Protein AF-0000000083614736 (afdb_homodimer)

Solvent-accessible surface area (backbone atoms only — not comparable to full-atom values): 15538 Å² total; per-residue (Å²): 130,78,71,84,73,68,78,49,65,70,64,63,58,46,42,47,27,34,45,60,39,49,37,31,53,46,97,87,66,44,80,39,41,90,39,39,80,72,26,42,32,40,39,36,31,45,91,70,39,37,34,42,40,40,39,33,29,70,86,58,67,55,36,89,75,64,46,84,68,52,55,53,54,68,49,25,18,52,32,34,47,32,40,49,41,38,29,28,47,49,45,70,41,74,92,73,34,29,40,32,38,31,21,72,37,40,45,48,40,62,51,45,74,39,74,46,48,28,37,49,49,73,60,90,57,35,40,40,35,26,31,65,89,46,68,56,37,33,36,34,29,31,56,59,65,62,68,82,106,128,81,69,83,72,66,78,49,65,71,64,62,58,46,42,48,27,34,45,60,39,48,39,31,53,47,98,87,66,44,80,40,40,90,38,38,80,73,27,42,32,39,41,35,32,46,92,72,39,36,34,40,39,39,38,33,29,71,85,58,68,55,38,90,75,65,46,84,66,53,55,53,55,69,49,26,17,51,31,35,49,31,38,47,40,36,29,29,46,51,46,71,39,75,91,74,34,29,40,34,39,32,22,74,36,39,45,47,40,62,51,45,73,40,74,44,48,27,37,48,49,73,60,90,56,34,40,41,34,25,30,66,88,46,68,54,38,34,36,35,28,33,57,60,69,58,66,83,106

Radius of gyration: 19.27 Å; Cα contacts (8 Å, |Δi|>4): 736; chains: 2; bounding box: 53×54×41 Å

pLDDT: mean 92.47, std 13.81, range [29.7, 98.88]

Sequence (298 aa):
MQEKQGRSLKEQVIGVWSLVSYQSQNDEGNIIYPLGKDATGFIMYHPEGYMSAQLMRQGRPVYASGDLHEGTKDEMAEAAFGYLAYAGKYEVNEETNTLTHHMEVSMNPTWLGQQQPRVGSIEGEILSIYNGLNPNDRLVWKRVNNFDIMQEKQGRSLKEQVIGVWSLVSYQSQNDEGNIIYPLGKDATGFIMYHPEGYMSAQLMRQGRPVYASGDLHEGTKDEMAEAAFGYLAYAGKYEVNEETNTLTHHMEVSMNPTWLGQQQPRVGSIEGEILSIYNGLNPNDRLVWKRVNNFDI

Secondary structure (DSSP, 8-state):
--------HHHHH-EEEEEEEEEEE-TTS-EE-TT-TT-EEEEEE-TTSEEEEEEE-TTPPPPTT--SS---HHHHHHHHHTEEEEEEEEEEETTTTEEEEE-SEESSGGGTT-EEEEEEEEETTEEEEEESS-TT-EEEEEE--TT--/--------HHHHH-EEEEEEEEEEE-TTS-EE-TT-TT-EEEEEE-TTSEEEEEEE-TTPPPPTT--SS---HHHHHHHHHTEEEEEEEEEEETTTTEEEEE-SEESSGGGTT-EEEEEEEEETTEEEEEESS-TT-EEEEEE--TT--

InterPro domains:
  IPR024311 Lipocalin-like domain [PF13924] (14-125)

Structure (mmCIF, N/CA/C/O backbone):
data_AF-0000000083614736-model_v1
#
loop_
_entity.id
_entity.type
_entity.pdbx_description
1 polymer 'Lipocalin-like domain-containing protein'
#
loop_
_atom_site.group_PDB
_atom_site.id
_atom_site.type_symbol
_atom_site.label_atom_id
_atom_site.label_alt_id
_atom_site.label_comp_id
_atom_site.label_asym_id
_atom_site.label_entity_id
_atom_site.label_seq_id
_atom_site.pdbx_PDB_ins_code
_atom_site.Cartn_x
_atom_site.Cartn_y
_atom_site.Cartn_z
_atom_site.occupancy
_atom_site.B_iso_or_equiv
_atom_site.auth_seq_id
_atom_site.auth_comp_id
_atom_site.auth_asym_id
_atom_site.auth_atom_id
_atom_site.pdbx_PDB_model_num
ATOM 1 N N . MET A 1 1 ? 25.719 32.969 12.352 1 30.89 1 MET A N 1
ATOM 2 C CA . MET A 1 1 ? 25.188 32.812 10.992 1 30.89 1 MET A CA 1
ATOM 3 C C . MET A 1 1 ? 24.125 31.734 10.953 1 30.89 1 MET A C 1
ATOM 5 O O . MET A 1 1 ? 24.391 30.578 11.266 1 30.89 1 MET A O 1
ATOM 9 N N . GLN A 1 2 ? 22.969 31.859 11.492 1 32.88 2 GLN A N 1
ATOM 10 C CA . GLN A 1 2 ? 21.859 30.938 11.672 1 32.88 2 GLN A CA 1
ATOM 11 C C . GLN A 1 2 ? 21.5 30.25 10.359 1 32.88 2 GLN A C 1
ATOM 13 O O . GLN A 1 2 ? 21.062 30.891 9.406 1 32.88 2 GLN A O 1
ATOM 18 N N . GLU A 1 3 ? 22.359 29.469 9.766 1 39.66 3 GLU A N 1
ATOM 19 C CA . GLU A 1 3 ? 22.234 28.891 8.43 1 39.66 3 GLU A CA 1
ATOM 20 C C . GLU A 1 3 ? 20.781 28.531 8.109 1 39.66 3 GLU A C 1
ATOM 22 O O . GLU A 1 3 ? 20.062 28 8.961 1 39.66 3 GLU A O 1
ATOM 27 N N . LYS A 1 4 ? 19.906 29.344 7.629 1 43.97 4 LYS A N 1
ATOM 28 C CA . LYS A 1 4 ? 18.547 29.156 7.137 1 43.97 4 LYS A CA 1
ATOM 29 C C . LYS A 1 4 ? 18.297 27.703 6.77 1 43.97 4 LYS A C 1
ATOM 31 O O . LYS A 1 4 ? 18.672 27.25 5.688 1 43.97 4 LYS A O 1
ATOM 36 N N . GLN A 1 5 ? 18.531 26.578 7.508 1 53 5 GLN A N 1
ATOM 37 C CA . GLN A 1 5 ? 18.625 25.141 7.34 1 53 5 GLN A CA 1
ATOM 38 C C . GLN A 1 5 ? 17.359 24.562 6.715 1 53 5 GLN A C 1
ATOM 40 O O . GLN A 1 5 ? 16.266 24.719 7.262 1 53 5 GLN A O 1
ATOM 45 N N . GLY A 1 6 ? 17.281 24.578 5.297 1 71.12 6 GLY A N 1
ATOM 46 C CA . GLY A 1 6 ? 16.219 24 4.496 1 71.12 6 GLY A CA 1
ATOM 47 C C . GLY A 1 6 ? 15.508 22.859 5.18 1 71.12 6 GLY A C 1
ATOM 48 O O . GLY A 1 6 ? 15.969 22.359 6.207 1 71.12 6 GLY A O 1
ATOM 49 N N . ARG A 1 7 ? 14.188 22.703 4.934 1 86.38 7 ARG A N 1
ATOM 50 C CA . ARG A 1 7 ? 13.406 21.609 5.531 1 86.38 7 ARG A CA 1
ATOM 51 C C . ARG A 1 7 ? 14.211 20.312 5.566 1 86.38 7 ARG A C 1
ATOM 53 O O . ARG A 1 7 ? 14.953 20.016 4.625 1 86.38 7 ARG A O 1
ATOM 60 N N . SER A 1 8 ? 14.312 19.688 6.727 1 93.94 8 SER A N 1
ATOM 61 C CA . SER A 1 8 ? 14.945 18.375 6.871 1 93.94 8 SER A CA 1
ATOM 62 C C . SER A 1 8 ? 14.336 17.359 5.902 1 93.94 8 SER A C 1
ATOM 64 O O . SER A 1 8 ? 13.273 17.609 5.336 1 93.94 8 SER A O 1
ATOM 66 N N . LEU A 1 9 ? 15.062 16.312 5.633 1 96.25 9 LEU A N 1
ATOM 67 C CA . LEU A 1 9 ? 14.523 15.234 4.816 1 96.25 9 LEU A CA 1
ATOM 68 C C . LEU A 1 9 ? 13.219 14.703 5.406 1 96.25 9 LEU A C 1
ATOM 70 O O . LEU A 1 9 ? 12.273 14.43 4.672 1 96.25 9 LEU A O 1
ATOM 74 N N . LYS A 1 10 ? 13.219 14.594 6.711 1 95.69 10 LYS A N 1
ATOM 75 C CA . LYS A 1 10 ? 12.039 14.094 7.414 1 95.69 10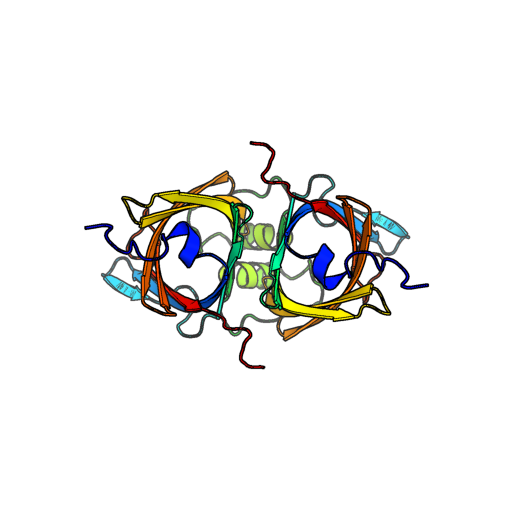 LYS A CA 1
ATOM 76 C C . LYS A 1 10 ? 10.812 14.961 7.117 1 95.69 10 LYS A C 1
ATOM 78 O O . LYS A 1 10 ? 9.719 14.445 6.91 1 95.69 10 LYS A O 1
ATOM 83 N N . GLU A 1 11 ? 10.992 16.219 7.117 1 96.31 11 GLU A N 1
ATOM 84 C CA . GLU A 1 11 ? 9.898 17.141 6.836 1 96.31 11 GLU A CA 1
ATOM 85 C C . GLU A 1 11 ? 9.539 17.141 5.352 1 96.31 11 GLU A C 1
ATOM 87 O O . GLU A 1 11 ? 8.359 17.172 4.992 1 96.31 11 GLU A O 1
ATOM 92 N N . GLN A 1 12 ? 10.547 17.109 4.527 1 97 12 GLN A N 1
ATOM 93 C CA . GLN A 1 12 ? 10.344 17.266 3.092 1 97 12 GLN A CA 1
ATOM 94 C C . GLN A 1 12 ? 9.688 16.031 2.484 1 97 12 GLN A C 1
ATOM 96 O O . GLN A 1 12 ? 8.969 16.125 1.488 1 97 12 GLN A O 1
ATOM 101 N N . VAL A 1 13 ? 9.922 14.883 3.092 1 97.62 13 VAL A N 1
ATOM 102 C CA . VAL A 1 13 ? 9.5 13.641 2.451 1 97.62 13 VAL A CA 1
ATOM 103 C C . VAL A 1 13 ? 8.016 13.398 2.719 1 97.62 13 VAL A C 1
ATOM 105 O O . VAL A 1 13 ? 7.371 12.617 2.018 1 97.62 13 VAL A O 1
ATOM 108 N N . ILE A 1 14 ? 7.453 14.094 3.719 1 97.06 14 ILE A N 1
ATOM 109 C CA . ILE A 1 14 ? 6.051 13.906 4.078 1 97.06 14 ILE A CA 1
ATOM 110 C C . ILE A 1 14 ? 5.16 14.258 2.887 1 97.06 14 ILE A C 1
ATOM 112 O O . ILE A 1 14 ? 5.324 15.312 2.273 1 97.06 14 ILE A O 1
ATOM 116 N N . GLY A 1 15 ? 4.27 13.375 2.527 1 97.06 15 GLY A N 1
ATOM 117 C CA . GLY A 1 15 ? 3.363 13.609 1.413 1 97.06 15 GLY A CA 1
ATOM 118 C C . GLY A 1 15 ? 3.178 12.391 0.526 1 97.06 15 GLY A C 1
ATOM 119 O O . GLY A 1 15 ? 3.479 11.273 0.935 1 97.06 15 GLY A O 1
ATOM 120 N N . VAL A 1 16 ? 2.557 12.609 -0.569 1 98.38 16 VAL A N 1
ATOM 121 C CA . VAL A 1 16 ? 2.275 11.594 -1.578 1 98.38 16 VAL A CA 1
ATOM 122 C C . VAL A 1 16 ? 3.176 11.805 -2.793 1 98.38 16 VAL A C 1
ATOM 124 O O . VAL A 1 16 ? 3.34 12.938 -3.26 1 98.38 16 VAL A O 1
ATOM 127 N N . TRP A 1 17 ? 3.793 10.75 -3.199 1 98.69 17 TRP A N 1
ATOM 128 C CA . TRP A 1 17 ? 4.68 10.766 -4.359 1 98.69 17 TRP A CA 1
ATOM 129 C C . TRP A 1 17 ? 4.246 9.719 -5.387 1 98.69 17 TRP A C 1
ATOM 131 O O . TRP A 1 17 ? 3.947 8.578 -5.031 1 98.69 17 TRP A O 1
ATOM 141 N N . SER A 1 18 ? 4.18 10.125 -6.652 1 98.69 18 SER A N 1
ATOM 142 C CA . SER A 1 18 ? 3.846 9.203 -7.734 1 98.69 18 SER A CA 1
ATOM 143 C C . SER A 1 18 ? 5.098 8.711 -8.453 1 98.69 18 SER A C 1
ATOM 145 O O . SER A 1 18 ? 6.051 9.469 -8.641 1 98.69 18 SER A O 1
ATOM 147 N N . LEU A 1 19 ? 5.059 7.508 -8.836 1 98.81 19 LEU A N 1
ATOM 148 C CA . LEU A 1 19 ? 6.227 6.883 -9.453 1 98.81 19 LEU A CA 1
ATOM 149 C C . LEU A 1 19 ? 6.5 7.477 -10.828 1 98.81 19 LEU A C 1
ATOM 151 O O . LEU A 1 19 ? 5.586 7.609 -11.641 1 98.81 19 LEU A O 1
ATOM 155 N N . VAL A 1 20 ? 7.715 7.844 -11.031 1 98.81 20 VAL A N 1
ATOM 156 C CA . VAL A 1 20 ? 8.172 8.258 -12.352 1 98.81 20 VAL A CA 1
ATOM 157 C C . VAL A 1 20 ? 8.883 7.098 -13.039 1 98.81 20 VAL A C 1
ATOM 159 O O . VAL A 1 20 ? 8.648 6.828 -14.219 1 98.81 20 VAL A O 1
ATOM 162 N N . SER A 1 21 ? 9.742 6.41 -12.258 1 98.62 21 SER A N 1
ATOM 163 C CA . SER A 1 21 ? 10.445 5.266 -12.828 1 98.62 21 SER A CA 1
ATOM 164 C C . SER A 1 21 ? 11.016 4.363 -11.742 1 98.62 21 SER A C 1
ATOM 166 O O . SER A 1 21 ? 11.297 4.82 -10.633 1 98.62 21 SER A O 1
ATOM 168 N N . TYR A 1 22 ? 11.102 3.158 -12.016 1 98.31 22 TYR A N 1
ATOM 169 C CA . TYR A 1 22 ? 11.812 2.123 -11.266 1 98.31 22 TYR A CA 1
ATOM 170 C C . TYR A 1 22 ? 12.773 1.36 -12.172 1 98.31 22 TYR A C 1
ATOM 172 O O . TYR A 1 22 ? 12.344 0.599 -13.039 1 98.31 22 TYR A O 1
ATOM 180 N N . GLN A 1 23 ? 13.992 1.614 -11.977 1 97.81 23 GLN A N 1
ATOM 181 C CA . GLN A 1 23 ? 15.023 0.98 -12.781 1 97.81 23 GLN A CA 1
ATOM 182 C C . GLN A 1 23 ? 15.984 0.169 -11.914 1 97.81 23 GLN A C 1
ATOM 184 O O . GLN A 1 23 ? 16.141 0.454 -10.727 1 97.81 23 GLN A O 1
ATOM 189 N N . SER A 1 24 ? 16.609 -0.837 -12.523 1 95.94 24 SER A N 1
ATOM 190 C CA . SER A 1 24 ? 17.656 -1.656 -11.898 1 95.94 24 SER A CA 1
ATOM 191 C C . SER A 1 24 ? 18.734 -2.039 -12.906 1 95.94 24 SER A C 1
ATOM 193 O O . SER A 1 24 ? 18.859 -1.404 -13.953 1 95.94 24 SER A O 1
ATOM 195 N N . GLN A 1 25 ? 19.672 -2.766 -12.438 1 95.25 25 GLN A N 1
ATOM 196 C CA . GLN A 1 25 ? 20.703 -3.328 -13.312 1 95.25 25 GLN A CA 1
ATOM 197 C C . GLN A 1 25 ? 20.781 -4.848 -13.164 1 95.25 25 GLN A C 1
ATOM 199 O O . GLN A 1 25 ? 20.703 -5.371 -12.047 1 95.25 25 GLN A O 1
ATOM 204 N N . ASN A 1 26 ? 20.844 -5.473 -14.383 1 91.12 26 ASN A N 1
ATOM 205 C CA . ASN A 1 26 ? 21 -6.922 -14.312 1 91.12 26 ASN A CA 1
ATOM 206 C C . ASN A 1 26 ? 22.453 -7.332 -14.133 1 91.12 26 ASN A C 1
ATOM 208 O O . ASN A 1 26 ? 23.328 -6.477 -13.953 1 91.12 26 ASN A O 1
ATOM 212 N N . ASP A 1 27 ? 22.688 -8.625 -14.086 1 89.81 27 ASP A N 1
ATOM 213 C CA . ASP A 1 27 ? 24.016 -9.164 -13.812 1 89.81 27 ASP A CA 1
ATOM 214 C C . ASP A 1 27 ? 25.016 -8.711 -14.867 1 89.81 27 ASP A C 1
ATOM 216 O O . ASP A 1 27 ? 26.219 -8.602 -14.594 1 89.81 27 ASP A O 1
ATOM 220 N N . GLU A 1 28 ? 24.594 -8.406 -16.078 1 94.31 28 GLU A N 1
ATOM 221 C CA . GLU A 1 28 ? 25.453 -7.988 -17.172 1 94.31 28 GLU A CA 1
ATOM 222 C C . GLU A 1 28 ? 25.703 -6.48 -17.141 1 94.31 28 GLU A C 1
ATOM 224 O O . GLU A 1 28 ? 26.453 -5.953 -17.953 1 94.31 28 GLU A O 1
ATOM 229 N N . GLY A 1 29 ? 25.062 -5.852 -16.234 1 92.81 29 GLY A N 1
ATOM 230 C CA . GLY A 1 29 ? 25.266 -4.418 -16.109 1 92.81 29 GLY A CA 1
ATOM 231 C C . GLY A 1 29 ? 24.297 -3.6 -16.938 1 92.81 29 GLY A C 1
ATOM 232 O O . GLY A 1 29 ? 24.359 -2.369 -16.953 1 92.81 29 GLY A O 1
ATOM 233 N N . ASN A 1 30 ? 23.312 -4.266 -17.547 1 96.56 30 ASN A N 1
ATOM 234 C CA . ASN A 1 30 ? 22.312 -3.57 -18.359 1 96.56 30 ASN A CA 1
ATOM 235 C C . ASN A 1 30 ? 21.188 -3.004 -17.484 1 96.56 30 ASN A C 1
ATOM 237 O O . ASN A 1 30 ? 20.766 -3.637 -16.516 1 96.56 30 ASN A O 1
ATOM 241 N N . ILE A 1 31 ? 20.75 -1.846 -17.938 1 96.88 31 ILE A N 1
ATOM 242 C CA . ILE A 1 31 ? 19.594 -1.242 -17.266 1 96.88 31 ILE A CA 1
ATOM 243 C C . ILE A 1 31 ? 18.328 -2.029 -17.609 1 96.88 31 ILE A C 1
ATOM 245 O O . ILE A 1 31 ? 18.078 -2.338 -18.781 1 96.88 31 ILE A O 1
ATOM 249 N N . ILE A 1 32 ? 17.641 -2.439 -16.547 1 96.38 32 ILE A N 1
ATOM 250 C CA . ILE A 1 32 ? 16.359 -3.115 -16.734 1 96.38 32 ILE A CA 1
ATOM 251 C C . ILE A 1 32 ? 15.281 -2.383 -15.938 1 96.38 32 ILE A C 1
ATOM 253 O O . ILE A 1 32 ? 15.586 -1.545 -15.086 1 96.38 32 ILE A O 1
ATOM 257 N N . TYR A 1 33 ? 14.07 -2.631 -16.312 1 97.38 33 TYR A N 1
ATOM 258 C CA . TYR A 1 33 ? 12.883 -2.104 -15.648 1 97.38 33 TYR A CA 1
ATOM 259 C C . TYR A 1 33 ? 12.008 -3.234 -15.125 1 97.38 33 TYR A C 1
ATOM 261 O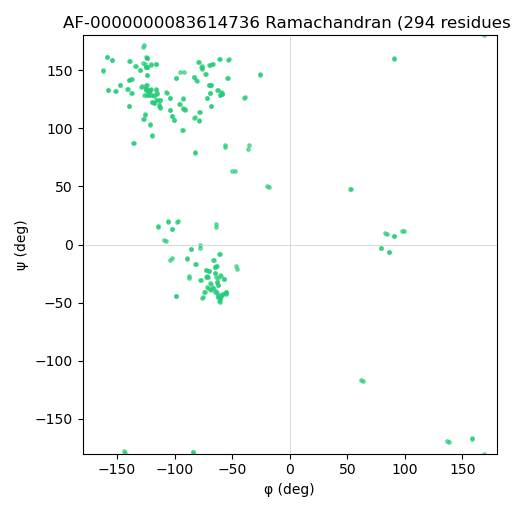 O . TYR A 1 33 ? 11.125 -3.725 -15.828 1 97.38 33 TYR A O 1
ATOM 269 N N . PRO A 1 34 ? 12.211 -3.607 -13.805 1 95.31 34 PRO A N 1
ATOM 270 C CA . PRO A 1 34 ? 11.594 -4.824 -13.281 1 95.31 34 PRO A CA 1
ATOM 271 C C . PRO A 1 34 ? 10.07 -4.828 -13.43 1 95.31 34 PRO A C 1
ATOM 273 O O . PRO A 1 34 ? 9.469 -5.887 -13.602 1 95.31 34 PRO A O 1
ATOM 276 N N . LEU A 1 35 ? 9.469 -3.623 -13.406 1 97.12 35 LEU A N 1
ATOM 277 C CA . LEU A 1 35 ? 8.023 -3.533 -13.539 1 97.12 35 LEU A CA 1
ATOM 278 C C . LEU A 1 35 ? 7.633 -2.824 -14.836 1 97.12 35 LEU A C 1
ATOM 280 O O . LEU A 1 35 ? 6.504 -2.35 -14.977 1 97.12 35 LEU A O 1
ATOM 284 N N . GLY A 1 36 ? 8.602 -2.705 -15.742 1 97.44 36 GLY A N 1
ATOM 285 C CA . GLY A 1 36 ? 8.367 -2.02 -17 1 97.44 36 GLY A CA 1
ATOM 286 C C . GLY A 1 36 ? 8.68 -0.535 -16.938 1 97.44 36 GLY A C 1
ATOM 287 O O . GLY A 1 36 ? 8.648 0.065 -15.867 1 97.44 36 GLY A O 1
ATOM 288 N N . LYS A 1 37 ? 8.891 0.107 -18.078 1 98.06 37 LYS A N 1
ATOM 289 C CA . LYS A 1 37 ? 9.211 1.529 -18.156 1 98.06 37 LYS A CA 1
ATOM 290 C C . LYS A 1 37 ? 8 2.387 -17.781 1 98.06 37 LYS A C 1
ATOM 292 O O . LYS A 1 37 ? 8.156 3.545 -17.391 1 98.06 37 LYS A O 1
ATOM 297 N N . ASP A 1 38 ? 6.836 1.813 -17.906 1 98.38 38 ASP A N 1
ATOM 298 C CA . ASP A 1 38 ? 5.613 2.574 -17.656 1 98.38 38 ASP A CA 1
ATOM 299 C C . ASP A 1 38 ? 4.98 2.189 -16.328 1 98.38 38 ASP A C 1
ATOM 301 O O . ASP A 1 38 ? 3.777 2.361 -16.125 1 98.38 38 ASP A O 1
ATOM 305 N N . ALA A 1 39 ? 5.801 1.568 -15.422 1 98.56 39 ALA A N 1
ATOM 306 C CA . ALA A 1 39 ? 5.297 1.228 -14.094 1 98.56 39 ALA A CA 1
ATOM 307 C C . ALA A 1 39 ? 4.699 2.449 -13.398 1 98.56 39 ALA A C 1
ATOM 309 O O . ALA A 1 39 ? 5.18 3.57 -13.586 1 98.56 39 ALA A O 1
ATOM 310 N N . THR A 1 40 ? 3.635 2.25 -12.656 1 98.81 40 THR A N 1
ATOM 311 C CA . THR A 1 40 ? 3.014 3.309 -11.875 1 98.81 40 THR A CA 1
ATOM 312 C C . THR A 1 40 ? 2.936 2.912 -10.398 1 98.81 40 THR A C 1
ATOM 314 O O . THR A 1 40 ? 3.096 1.739 -10.055 1 98.81 40 THR A O 1
ATOM 317 N N . GLY A 1 41 ? 2.771 3.887 -9.586 1 98.75 41 GLY A N 1
ATOM 318 C CA . GLY A 1 41 ? 2.664 3.604 -8.164 1 98.75 41 GLY A CA 1
ATOM 319 C C . GLY A 1 41 ? 2.748 4.848 -7.301 1 98.75 41 GLY A C 1
ATOM 320 O O . GLY A 1 41 ? 2.822 5.965 -7.816 1 98.75 41 GLY A O 1
ATOM 321 N N . PHE A 1 42 ? 2.654 4.609 -6.055 1 98.81 42 PHE A N 1
ATOM 322 C CA . PHE A 1 42 ? 2.715 5.668 -5.055 1 98.81 42 PHE A CA 1
ATOM 323 C C . PHE A 1 42 ? 3.572 5.25 -3.869 1 98.81 42 PHE A C 1
ATOM 325 O O . PHE A 1 42 ? 3.553 4.086 -3.463 1 98.81 42 PHE A O 1
ATOM 332 N N . ILE A 1 43 ? 4.262 6.164 -3.393 1 98.81 43 ILE A N 1
ATOM 333 C CA . ILE A 1 43 ? 4.797 6.059 -2.039 1 98.81 43 ILE A CA 1
ATOM 334 C C . ILE A 1 43 ? 4.289 7.227 -1.192 1 98.81 43 ILE A C 1
ATOM 336 O O . ILE A 1 43 ? 4.219 8.359 -1.668 1 98.81 43 ILE A O 1
ATOM 340 N N . MET A 1 44 ? 3.838 6.922 -0.027 1 98.5 44 MET A N 1
ATOM 341 C CA . MET A 1 44 ? 3.254 7.914 0.871 1 98.5 44 MET A CA 1
ATOM 342 C C . MET A 1 44 ? 3.951 7.902 2.227 1 98.5 44 MET A C 1
ATOM 344 O O . MET A 1 44 ? 4.141 6.84 2.822 1 98.5 44 MET A O 1
ATOM 348 N N . TYR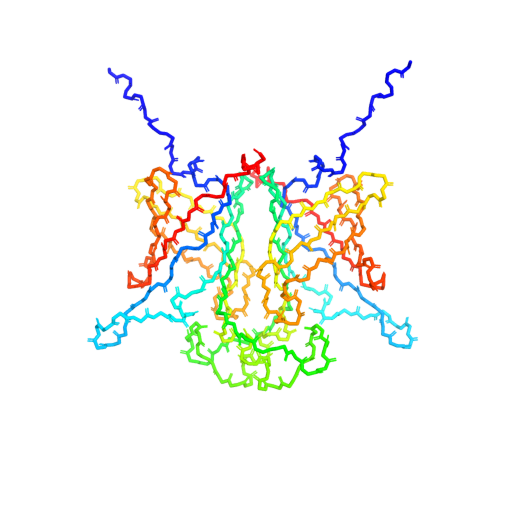 A 1 45 ? 4.359 9.055 2.662 1 97.88 45 TYR A N 1
ATOM 349 C CA . TYR A 1 45 ? 4.938 9.234 3.988 1 97.88 45 TYR A CA 1
ATOM 350 C C . TYR A 1 45 ? 4.035 10.094 4.867 1 97.88 45 TYR A C 1
ATOM 352 O O . TYR A 1 45 ? 3.754 11.25 4.535 1 97.88 45 TYR A O 1
ATOM 360 N N . HIS A 1 46 ? 3.639 9.508 5.945 1 96.62 46 HIS A N 1
ATOM 361 C CA . HIS A 1 46 ? 2.768 10.203 6.883 1 96.62 46 HIS A CA 1
ATOM 362 C C . HIS A 1 46 ? 3.572 10.859 8 1 96.62 46 HIS A C 1
ATOM 364 O O . HIS A 1 46 ? 4.609 10.336 8.414 1 96.62 46 HIS A O 1
ATOM 370 N N . PRO A 1 47 ? 3.039 11.984 8.492 1 92.88 47 PRO A N 1
ATOM 371 C CA . PRO A 1 47 ? 3.711 12.625 9.625 1 92.88 47 PRO A CA 1
ATOM 372 C C . PRO A 1 47 ? 3.703 11.75 10.883 1 92.88 47 PRO A C 1
ATOM 374 O O . PRO A 1 47 ? 4.531 11.938 11.773 1 92.88 47 PRO A O 1
ATOM 377 N N . GLU A 1 48 ? 2.814 10.758 10.914 1 91.19 48 GLU A N 1
ATOM 378 C CA . GLU A 1 48 ? 2.678 9.883 12.078 1 91.19 48 GLU A CA 1
ATOM 379 C C . GLU A 1 48 ? 3.791 8.844 12.117 1 91.19 48 GLU A C 1
ATOM 381 O O . GLU A 1 48 ? 3.85 8.023 13.039 1 91.19 48 GLU A O 1
ATOM 386 N N . GLY A 1 49 ? 4.652 8.82 11.117 1 95.44 49 GLY A N 1
ATOM 387 C CA . GLY A 1 49 ? 5.82 7.957 11.188 1 95.44 49 GLY A CA 1
ATOM 388 C C . GLY A 1 49 ? 5.641 6.652 10.43 1 95.44 49 GLY A C 1
ATOM 389 O O . GLY A 1 49 ? 6.434 5.723 10.594 1 95.44 49 GLY A O 1
ATOM 390 N N . TYR A 1 50 ? 4.562 6.57 9.602 1 98.12 50 TYR A N 1
ATOM 391 C CA . TYR A 1 50 ? 4.324 5.391 8.781 1 98.12 50 TYR A CA 1
ATOM 392 C C . TYR A 1 50 ? 4.402 5.727 7.301 1 98.12 50 TYR A C 1
ATOM 394 O O . TYR A 1 50 ? 4.199 6.879 6.906 1 98.12 50 TYR A O 1
ATOM 402 N N . MET A 1 51 ? 4.707 4.727 6.551 1 98.62 51 MET A N 1
ATOM 403 C CA . MET A 1 51 ? 4.766 4.875 5.098 1 98.62 51 MET A CA 1
ATOM 404 C C . MET A 1 51 ? 4.148 3.67 4.402 1 98.62 51 MET A C 1
ATOM 406 O O . MET A 1 51 ? 3.977 2.615 5.016 1 98.62 51 MET A O 1
ATOM 410 N N . SER A 1 52 ? 3.746 3.844 3.209 1 98.88 52 SER A N 1
ATOM 411 C CA . SER A 1 52 ? 3.213 2.816 2.32 1 98.88 52 SER A CA 1
ATOM 412 C C . SER A 1 52 ? 3.766 2.965 0.907 1 98.88 52 SER A C 1
ATOM 414 O O . SER A 1 52 ? 3.781 4.066 0.354 1 98.88 52 SER A O 1
ATOM 416 N N . ALA A 1 53 ? 4.246 1.906 0.346 1 98.88 53 ALA A N 1
ATOM 417 C CA . ALA A 1 53 ? 4.711 1.86 -1.038 1 98.88 53 ALA A CA 1
ATOM 418 C C . ALA A 1 53 ? 3.928 0.827 -1.845 1 98.88 53 ALA A C 1
ATOM 420 O O . ALA A 1 53 ? 3.74 -0.307 -1.396 1 98.88 53 ALA A O 1
ATOM 421 N N . GLN A 1 54 ? 3.408 1.211 -2.959 1 98.81 54 GLN A N 1
ATOM 422 C CA . GLN A 1 54 ? 2.75 0.323 -3.91 1 98.81 54 GLN A CA 1
ATOM 423 C C . GLN A 1 54 ? 3.109 0.69 -5.348 1 98.81 54 GLN A C 1
ATOM 425 O O . GLN A 1 54 ? 2.896 1.826 -5.773 1 98.81 54 GLN A O 1
ATOM 430 N N . LEU A 1 55 ? 3.725 -0.239 -6.051 1 98.56 55 LEU A N 1
ATOM 431 C CA . LEU A 1 55 ? 4.113 -0.114 -7.449 1 98.56 55 LEU A CA 1
ATOM 432 C C . LEU A 1 55 ? 3.527 -1.251 -8.281 1 98.56 55 LEU A C 1
ATOM 434 O O . LEU A 1 55 ? 3.449 -2.389 -7.816 1 98.56 55 LEU A O 1
ATOM 438 N N . MET A 1 56 ? 3.342 -0.929 -9.516 1 98.31 56 MET A N 1
ATOM 439 C CA . MET A 1 56 ? 2.65 -1.93 -10.328 1 98.31 56 MET A CA 1
ATOM 440 C C . MET A 1 56 ? 3.141 -1.896 -11.773 1 98.31 56 MET A C 1
ATOM 442 O O . MET A 1 56 ? 3.389 -0.821 -12.32 1 98.31 56 MET A O 1
ATOM 446 N N . ARG A 1 57 ? 3.34 -3.113 -12.32 1 98 57 ARG A N 1
ATOM 447 C CA . ARG A 1 57 ? 3.479 -3.297 -13.758 1 98 57 ARG A CA 1
ATOM 448 C C . ARG A 1 57 ? 2.154 -3.051 -14.469 1 98 57 ARG A C 1
ATOM 450 O O . ARG A 1 57 ? 1.102 -3.498 -14.008 1 98 57 ARG A O 1
ATOM 457 N N . GLN A 1 58 ? 2.188 -2.361 -15.578 1 97.69 58 GLN A N 1
ATOM 458 C CA . GLN A 1 58 ? 0.981 -2.135 -16.375 1 97.69 58 GLN A CA 1
ATOM 459 C C . GLN A 1 58 ? 0.602 -3.381 -17.172 1 97.69 58 GLN A C 1
ATOM 461 O O . GLN A 1 58 ? 1.446 -4.242 -17.422 1 97.69 58 GLN A O 1
ATOM 466 N N . GLY A 1 59 ? -0.657 -3.498 -17.469 1 96.12 59 GLY A N 1
ATOM 467 C CA . GLY A 1 59 ? -1.119 -4.504 -18.406 1 96.12 59 GLY A CA 1
ATOM 468 C C . GLY A 1 59 ? -1.316 -5.871 -17.781 1 96.12 59 GLY A C 1
ATOM 469 O O . GLY A 1 59 ? -1.434 -6.875 -18.484 1 96.12 59 GLY A O 1
ATOM 470 N N . ARG A 1 60 ? -1.25 -5.996 -16.453 1 95.88 60 ARG A N 1
ATOM 471 C CA . ARG A 1 60 ? -1.548 -7.273 -15.805 1 95.88 60 ARG A CA 1
ATOM 472 C C . ARG A 1 60 ? -2.998 -7.68 -16.047 1 95.88 60 ARG A C 1
ATOM 474 O O . ARG A 1 60 ? -3.91 -6.863 -15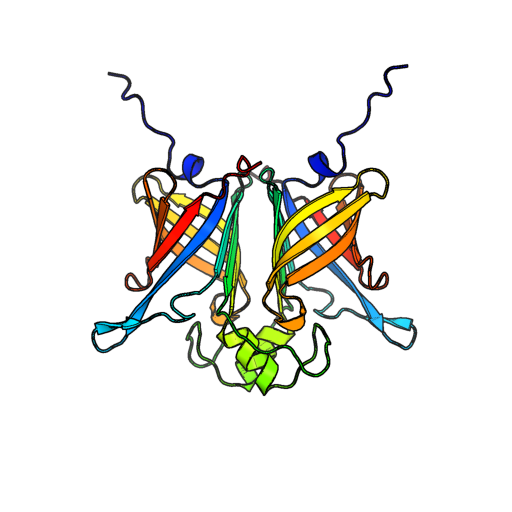.891 1 95.88 60 ARG A O 1
ATOM 481 N N . PRO A 1 61 ? -3.203 -8.898 -16.422 1 93.94 61 PRO A N 1
ATOM 482 C CA . PRO A 1 61 ? -4.559 -9.32 -16.781 1 93.94 61 PRO A CA 1
ATOM 483 C C . PRO A 1 61 ? -5.473 -9.469 -15.57 1 93.94 61 PRO A C 1
ATOM 485 O O . PRO A 1 61 ? -5.027 -9.906 -14.5 1 93.94 61 PRO A O 1
ATOM 488 N N . VAL A 1 62 ? -6.73 -9.164 -15.805 1 94.19 62 VAL A N 1
ATOM 489 C CA . VAL A 1 62 ? -7.746 -9.367 -14.781 1 94.19 62 VAL A CA 1
ATOM 490 C C . VAL A 1 62 ? -7.977 -10.859 -14.562 1 94.19 62 VAL A C 1
ATOM 492 O O . VAL A 1 62 ? -7.715 -11.672 -15.453 1 94.19 62 VAL A O 1
ATOM 495 N N . TYR A 1 63 ? -8.438 -11.133 -13.352 1 93.44 63 TYR A N 1
ATOM 496 C CA . TYR A 1 63 ? -8.836 -12.516 -13.109 1 93.44 63 TYR A CA 1
ATOM 497 C C . TYR A 1 63 ? -10.086 -12.867 -13.914 1 93.44 63 TYR A C 1
ATOM 499 O O . TYR A 1 63 ? -11.062 -12.117 -13.922 1 93.44 63 TYR A O 1
ATOM 507 N N . ALA A 1 64 ? -10.086 -14.016 -14.484 1 91.31 64 ALA A N 1
ATOM 508 C CA . ALA A 1 64 ? -11.227 -14.453 -15.273 1 91.31 64 ALA A CA 1
ATOM 509 C C . ALA A 1 64 ? -12.484 -14.578 -14.406 1 91.31 64 ALA A C 1
ATOM 511 O O . ALA A 1 64 ? -13.594 -14.312 -14.875 1 91.31 64 ALA A O 1
ATOM 512 N N . SER A 1 65 ? -12.336 -14.922 -13.18 1 87.56 65 SER A N 1
ATOM 513 C CA . SER A 1 65 ? -13.461 -15.125 -12.281 1 87.56 65 SER A CA 1
ATOM 514 C C . SER A 1 65 ? -14.117 -13.805 -11.906 1 87.56 65 SER A C 1
ATOM 516 O O . SER A 1 65 ? -15.281 -13.773 -11.484 1 87.56 65 SER A O 1
ATOM 518 N N . GLY A 1 66 ? -13.289 -12.75 -11.953 1 85.31 66 GLY A N 1
ATOM 519 C CA . GLY A 1 66 ? -13.742 -11.461 -11.453 1 85.31 66 GLY A CA 1
ATOM 520 C C . GLY A 1 66 ? -13.672 -11.359 -9.938 1 85.31 66 GLY A C 1
ATOM 521 O O . GLY A 1 66 ? -13.969 -10.305 -9.367 1 85.31 66 GLY A O 1
ATOM 522 N N . ASP A 1 67 ? -13.289 -12.422 -9.305 1 82.19 67 ASP A N 1
ATOM 523 C CA . ASP A 1 67 ? -13.211 -12.461 -7.852 1 82.19 67 ASP A CA 1
ATOM 524 C C . ASP 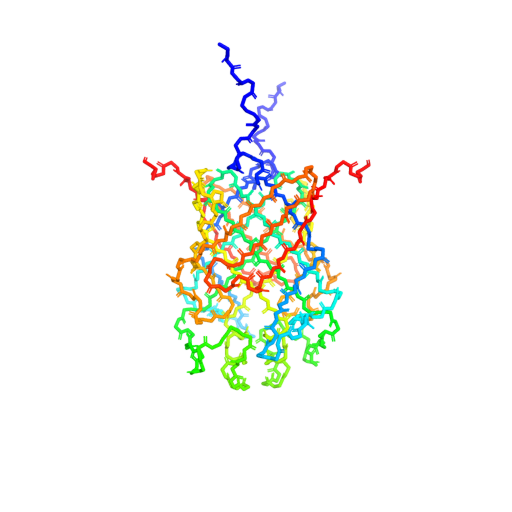A 1 67 ? -11.977 -11.711 -7.348 1 82.19 67 ASP A C 1
ATOM 526 O O . ASP A 1 67 ? -10.93 -11.719 -8.008 1 82.19 67 ASP A O 1
ATOM 530 N N . LEU A 1 68 ? -12.062 -11.164 -6.152 1 78.56 68 LEU A N 1
ATOM 531 C CA . LEU A 1 68 ? -10.969 -10.398 -5.559 1 78.56 68 LEU A CA 1
ATOM 532 C C . LEU A 1 68 ? -9.867 -11.328 -5.055 1 78.56 68 LEU A C 1
ATOM 534 O O . LEU A 1 68 ? -8.68 -11.055 -5.246 1 78.56 68 LEU A O 1
ATOM 538 N N . HIS A 1 69 ? -10.266 -12.359 -4.363 1 77.06 69 HIS A N 1
ATOM 539 C CA . HIS A 1 69 ? -9.281 -13.148 -3.637 1 77.06 69 HIS A CA 1
ATOM 540 C C . HIS A 1 69 ? -8.969 -14.445 -4.375 1 77.06 69 HIS A C 1
ATOM 542 O O . HIS A 1 69 ? -7.992 -15.133 -4.047 1 77.06 69 HIS A O 1
ATOM 548 N N . GLU A 1 70 ? -9.805 -14.727 -5.383 1 81.12 70 GLU A N 1
ATOM 549 C CA . GLU A 1 70 ? -9.617 -16.047 -5.973 1 81.12 70 GLU A CA 1
ATOM 550 C C . GLU A 1 70 ? -9.414 -15.953 -7.48 1 81.12 70 GLU A C 1
ATOM 552 O O . GLU A 1 70 ? -10.273 -15.453 -8.203 1 81.12 70 GLU A O 1
ATOM 557 N N . GLY A 1 71 ? -8.25 -16.25 -7.969 1 89.19 71 GLY A N 1
ATOM 558 C CA . GLY A 1 71 ? -7.848 -16.484 -9.344 1 89.19 71 GLY A CA 1
ATOM 559 C C . GLY A 1 71 ? -7.113 -17.797 -9.547 1 89.19 71 GLY A C 1
ATOM 560 O O . GLY A 1 71 ? -6.91 -18.547 -8.586 1 89.19 71 GLY A O 1
ATOM 561 N N . THR A 1 72 ? -6.91 -18.141 -10.82 1 93.44 72 THR A N 1
ATOM 562 C CA . THR A 1 72 ? -6.035 -19.281 -11.047 1 93.44 72 THR A CA 1
ATOM 563 C C . THR A 1 72 ? -4.637 -19.016 -10.5 1 93.44 72 THR A C 1
ATOM 565 O O . THR A 1 72 ? -4.27 -17.859 -10.266 1 93.44 72 THR A O 1
ATOM 568 N N . LYS A 1 73 ? -3.918 -20.109 -10.273 1 93.5 73 LYS A N 1
ATOM 569 C CA . LYS A 1 73 ? -2.543 -19.953 -9.805 1 93.5 73 LYS A CA 1
ATOM 570 C C . LYS A 1 73 ? -1.743 -19.062 -10.758 1 93.5 73 LYS A C 1
ATOM 572 O O . LYS A 1 73 ? -0.976 -18.203 -10.32 1 93.5 73 LYS A O 1
ATOM 577 N N . ASP A 1 74 ? -1.942 -19.297 -12.055 1 94.75 74 ASP A N 1
ATOM 578 C CA . ASP A 1 74 ? -1.225 -18.5 -13.047 1 94.75 74 ASP A CA 1
ATOM 579 C C . ASP A 1 74 ? -1.596 -17.016 -12.945 1 94.75 74 ASP A C 1
ATOM 581 O O . ASP A 1 74 ? -0.721 -16.156 -12.953 1 94.75 74 ASP A O 1
ATOM 585 N N . GLU A 1 75 ? -2.852 -16.703 -12.82 1 94.88 75 GLU A N 1
ATOM 586 C CA . GLU A 1 75 ? -3.332 -15.328 -12.711 1 94.88 75 GLU A CA 1
ATOM 587 C C . GLU A 1 75 ? -2.75 -14.641 -11.477 1 94.88 75 GLU A C 1
ATOM 589 O O . GLU A 1 75 ? -2.246 -13.523 -11.562 1 94.88 75 GLU A O 1
ATOM 594 N N . MET A 1 76 ? -2.812 -15.367 -10.398 1 94.88 76 MET A N 1
ATOM 595 C CA . MET A 1 76 ? -2.393 -14.789 -9.125 1 94.88 76 MET A CA 1
ATOM 596 C C . MET A 1 76 ? -0.877 -14.617 -9.078 1 94.88 76 MET A C 1
ATOM 598 O O . MET A 1 76 ? -0.374 -13.648 -8.516 1 94.88 76 MET A O 1
ATOM 602 N N . ALA A 1 77 ? -0.2 -15.578 -9.664 1 94.81 77 ALA A N 1
ATOM 603 C CA . ALA A 1 77 ? 1.253 -15.453 -9.75 1 94.81 77 ALA A CA 1
ATOM 604 C C . ALA A 1 77 ? 1.654 -14.25 -10.594 1 94.81 77 ALA A C 1
ATOM 606 O O . ALA A 1 77 ? 2.58 -13.516 -10.242 1 94.81 77 ALA A O 1
ATOM 607 N N . GLU A 1 78 ? 0.965 -14.078 -11.672 1 94.56 78 GLU A N 1
ATOM 608 C CA . GLU A 1 78 ? 1.247 -12.938 -12.531 1 94.56 78 GLU A CA 1
ATOM 609 C C . GLU A 1 78 ? 0.936 -11.617 -11.82 1 94.56 78 GLU A C 1
ATOM 611 O O . GLU A 1 78 ? 1.677 -10.641 -11.961 1 94.56 78 GLU A O 1
ATOM 616 N N . ALA A 1 79 ? -0.142 -11.555 -11.086 1 95.38 79 ALA A N 1
ATOM 617 C CA . ALA A 1 79 ? -0.489 -10.367 -10.305 1 95.38 79 ALA A CA 1
ATOM 618 C C . ALA A 1 79 ? 0.608 -10.039 -9.297 1 95.38 79 ALA A C 1
ATOM 620 O O . ALA A 1 79 ? 1.034 -8.883 -9.195 1 95.38 79 ALA A O 1
ATOM 621 N N . ALA A 1 80 ? 1.08 -11.086 -8.648 1 94.75 80 ALA A N 1
ATOM 622 C CA . ALA A 1 80 ? 2.115 -10.898 -7.633 1 94.75 80 ALA A CA 1
ATOM 623 C C . ALA A 1 80 ? 3.438 -10.484 -8.266 1 94.75 80 ALA A C 1
ATOM 625 O O . ALA A 1 80 ? 4.133 -9.602 -7.75 1 94.75 80 ALA A O 1
ATOM 626 N N . PHE A 1 81 ? 3.736 -11.039 -9.383 1 94.38 81 PHE A N 1
ATOM 627 C CA . PHE A 1 81 ? 4.98 -10.742 -10.086 1 94.38 81 PHE A CA 1
ATOM 628 C C . PHE A 1 81 ? 5.039 -9.273 -10.484 1 94.38 81 PHE A C 1
ATOM 630 O O . PHE A 1 81 ? 6.105 -8.664 -10.453 1 94.38 81 PHE A O 1
ATOM 637 N N . GLY A 1 82 ? 3.963 -8.758 -10.797 1 96.19 82 GLY A N 1
ATOM 638 C CA . GLY A 1 82 ? 3.902 -7.402 -11.32 1 96.19 82 GLY A CA 1
ATOM 639 C C . GLY A 1 82 ? 3.545 -6.375 -10.266 1 96.19 82 GLY A C 1
ATOM 640 O O . GLY A 1 82 ? 3.064 -5.285 -10.586 1 96.19 82 GLY A O 1
ATOM 641 N N . TYR A 1 83 ? 3.729 -6.723 -9.023 1 97.19 83 TYR A N 1
ATOM 642 C CA . TYR A 1 83 ? 3.305 -5.797 -7.98 1 97.19 83 TYR A CA 1
ATOM 643 C C . TYR A 1 83 ? 4.305 -5.781 -6.832 1 97.19 83 TYR A C 1
ATOM 645 O O . TYR A 1 83 ? 4.785 -6.832 -6.402 1 97.19 83 TYR A O 1
ATOM 653 N N . LEU A 1 84 ? 4.691 -4.66 -6.355 1 97.31 84 LEU A N 1
ATOM 654 C CA . LEU A 1 84 ? 5.488 -4.434 -5.156 1 97.31 84 LEU A CA 1
ATOM 655 C C . LEU A 1 84 ? 4.719 -3.59 -4.145 1 97.31 84 LEU A C 1
ATOM 657 O O . LEU A 1 84 ? 4.262 -2.49 -4.465 1 97.31 84 LEU A O 1
ATOM 661 N N . ALA A 1 85 ? 4.547 -4.117 -2.967 1 98.5 85 ALA A N 1
ATOM 662 C CA . ALA A 1 85 ? 3.768 -3.4 -1.962 1 98.5 85 ALA A CA 1
ATOM 663 C C . ALA A 1 85 ? 4.23 -3.754 -0.552 1 98.5 85 ALA A C 1
ATOM 665 O O . ALA A 1 85 ? 4.395 -4.93 -0.222 1 98.5 85 ALA A O 1
ATOM 666 N N . TYR A 1 86 ? 4.434 -2.746 0.261 1 98.75 86 TYR A N 1
ATOM 667 C CA . TYR A 1 86 ? 4.73 -2.9 1.681 1 98.75 86 TYR A CA 1
ATOM 668 C C . TYR A 1 86 ? 4.406 -1.626 2.449 1 98.75 86 TYR A C 1
ATOM 670 O O . TYR A 1 86 ? 4.258 -0.556 1.854 1 98.75 86 TYR A O 1
ATOM 678 N N . ALA A 1 87 ? 4.273 -1.733 3.717 1 98.81 87 ALA A N 1
ATOM 679 C CA . ALA A 1 87 ? 3.982 -0.601 4.59 1 98.81 87 ALA A CA 1
ATOM 680 C C . ALA A 1 87 ? 4.48 -0.859 6.008 1 98.81 87 ALA A C 1
ATOM 682 O O . ALA A 1 87 ? 4.668 -2.012 6.41 1 98.81 87 ALA A O 1
ATOM 683 N N . GLY A 1 88 ? 4.676 0.183 6.738 1 98.56 88 GLY A N 1
ATOM 684 C CA . GLY A 1 88 ? 5.109 0.152 8.125 1 98.56 88 GLY A CA 1
ATOM 685 C C . GLY A 1 88 ? 5.742 1.453 8.578 1 98.56 88 GLY A C 1
ATOM 686 O O . GLY A 1 88 ? 5.617 2.48 7.91 1 98.56 88 GLY A O 1
ATOM 687 N N . LYS A 1 89 ? 6.367 1.368 9.695 1 98.12 89 LYS A N 1
ATOM 688 C CA . LYS A 1 89 ? 7.07 2.535 10.219 1 98.12 89 LYS A CA 1
ATOM 689 C C . LYS A 1 89 ? 8.258 2.9 9.336 1 98.12 89 LYS A C 1
ATOM 691 O O . LYS A 1 89 ? 8.758 2.064 8.578 1 98.12 89 LYS A O 1
ATOM 696 N N . TYR A 1 90 ? 8.641 4.156 9.391 1 98.25 90 TYR A N 1
ATOM 697 C CA . TYR A 1 90 ? 9.914 4.562 8.805 1 98.25 90 TYR A CA 1
ATOM 698 C C . TYR A 1 90 ? 10.688 5.465 9.758 1 98.25 90 TYR A C 1
ATOM 700 O O . TYR A 1 90 ? 10.102 6.125 10.617 1 98.25 90 TYR A O 1
ATOM 708 N N . GLU A 1 91 ? 11.984 5.434 9.602 1 97.94 91 GLU A N 1
ATOM 709 C CA . GLU A 1 91 ? 12.914 6.301 10.32 1 97.94 91 GLU A CA 1
ATOM 710 C C . GLU A 1 91 ? 13.781 7.094 9.352 1 97.94 91 GLU A C 1
ATOM 712 O O . GLU A 1 91 ? 14.164 6.594 8.289 1 97.94 91 GLU A O 1
ATOM 717 N N . VAL A 1 92 ? 14.102 8.328 9.773 1 97.75 92 VAL A N 1
ATOM 718 C CA . VAL A 1 92 ? 14.938 9.18 8.93 1 97.75 92 VAL A CA 1
ATOM 719 C C . VAL A 1 92 ? 16.25 9.477 9.641 1 97.75 92 VAL A C 1
ATOM 721 O O . VAL A 1 92 ? 16.266 9.859 10.805 1 97.75 92 VAL A O 1
ATOM 724 N N . ASN A 1 93 ? 17.328 9.164 8.992 1 98.19 93 ASN A N 1
ATOM 725 C CA . ASN A 1 93 ? 18.656 9.625 9.367 1 98.19 93 ASN A CA 1
ATOM 726 C C . ASN A 1 93 ? 19.109 10.805 8.508 1 98.19 93 ASN A C 1
ATOM 728 O O . ASN A 1 93 ? 19.469 10.625 7.348 1 98.19 93 ASN A O 1
ATOM 732 N N . GLU A 1 94 ? 19.125 11.953 9.109 1 97.56 94 GLU A N 1
ATOM 733 C CA . GLU A 1 94 ? 19.406 13.172 8.367 1 97.56 94 GLU A CA 1
ATOM 734 C C . GLU A 1 94 ? 20.875 13.211 7.918 1 97.56 94 GLU A C 1
ATOM 736 O O . GLU A 1 94 ? 21.172 13.719 6.836 1 97.56 94 GLU A O 1
ATOM 741 N N . GLU A 1 95 ? 21.703 12.68 8.68 1 97.12 95 GLU A N 1
ATOM 742 C CA . GLU A 1 95 ? 23.141 12.727 8.383 1 97.12 95 GLU A CA 1
ATOM 743 C C . GLU A 1 95 ? 23.469 11.922 7.125 1 97.12 95 GLU A C 1
ATOM 745 O O . GLU A 1 95 ? 24.297 12.336 6.316 1 97.12 95 GLU A O 1
ATOM 750 N N . THR A 1 96 ? 22.781 10.82 6.965 1 97.12 96 THR A N 1
ATOM 751 C CA . THR A 1 96 ? 23.125 9.938 5.852 1 97.12 96 THR A CA 1
ATOM 752 C C . THR A 1 96 ? 22.031 9.992 4.777 1 97.12 96 THR A C 1
ATOM 754 O O . THR A 1 96 ? 22.094 9.25 3.797 1 97.12 96 THR A O 1
ATOM 757 N N . ASN A 1 97 ? 20.984 10.883 4.973 1 97.44 97 ASN A N 1
ATOM 758 C CA . ASN A 1 97 ? 19.859 10.992 4.062 1 97.44 97 ASN A CA 1
ATOM 759 C C . ASN A 1 97 ? 19.219 9.625 3.809 1 97.44 97 ASN A C 1
ATOM 761 O O . ASN A 1 97 ? 18.953 9.266 2.66 1 97.44 97 ASN A O 1
ATOM 765 N N . THR A 1 98 ? 18.984 8.906 4.914 1 98.44 98 THR A N 1
ATOM 766 C CA . THR A 1 98 ? 18.484 7.535 4.812 1 98.44 98 THR A CA 1
ATOM 767 C C . THR A 1 98 ? 17.094 7.422 5.406 1 98.44 98 THR A C 1
ATOM 769 O O . THR A 1 98 ? 16.828 7.949 6.488 1 98.44 98 THR A O 1
ATOM 772 N N . LEU A 1 99 ? 16.234 6.832 4.652 1 98.62 99 LEU A N 1
ATOM 773 C CA . LEU A 1 99 ? 14.93 6.398 5.117 1 98.62 99 LEU A CA 1
ATOM 774 C C . LEU A 1 99 ? 14.906 4.895 5.363 1 98.62 99 LEU A C 1
ATOM 776 O O . LEU A 1 99 ? 14.984 4.105 4.418 1 98.62 99 LEU A O 1
ATOM 780 N N . THR A 1 100 ? 14.82 4.488 6.602 1 98.75 100 THR A N 1
ATOM 781 C CA . THR A 1 100 ? 14.703 3.066 6.906 1 98.75 100 THR A CA 1
ATOM 782 C C . THR A 1 100 ? 13.242 2.652 6.984 1 98.75 100 THR A C 1
ATOM 784 O O . THR A 1 100 ? 12.484 3.158 7.82 1 98.75 100 THR A O 1
ATOM 787 N N . HIS A 1 101 ? 12.883 1.781 6.066 1 98.69 101 HIS A N 1
ATOM 788 C CA . HIS A 1 101 ? 11.516 1.267 6.016 1 98.69 101 HIS A CA 1
ATOM 789 C C . HIS A 1 101 ? 11.391 -0.032 6.805 1 98.69 101 HIS A C 1
ATOM 791 O O . HIS A 1 101 ? 12.188 -0.954 6.625 1 98.69 101 HIS A O 1
ATOM 797 N N . HIS A 1 102 ? 10.469 -0.099 7.742 1 98.5 102 HIS A N 1
ATOM 798 C CA . HIS A 1 102 ? 10.117 -1.327 8.445 1 98.5 102 HIS A CA 1
ATOM 799 C C . HIS A 1 102 ? 8.961 -2.045 7.762 1 98.5 102 HIS A C 1
ATOM 801 O O . HIS A 1 102 ? 7.855 -1.509 7.684 1 98.5 102 HIS A O 1
ATOM 807 N N . MET A 1 103 ? 9.219 -3.25 7.273 1 98.12 103 MET A N 1
ATOM 808 C CA . MET A 1 103 ? 8.203 -3.992 6.535 1 98.12 103 MET A CA 1
ATOM 809 C C . MET A 1 103 ? 7.246 -4.703 7.488 1 98.12 103 MET A C 1
ATOM 811 O O . MET A 1 103 ? 7.277 -5.926 7.609 1 98.12 103 MET A O 1
ATOM 815 N N . GLU A 1 104 ? 6.348 -3.939 8 1 98.44 104 GLU A N 1
ATOM 816 C CA . GLU A 1 104 ? 5.383 -4.512 8.938 1 98.44 104 GLU A CA 1
ATOM 817 C C . GLU A 1 104 ? 4.309 -5.309 8.203 1 98.44 104 GLU A C 1
ATOM 819 O O . GLU A 1 104 ? 3.732 -6.246 8.758 1 98.44 104 GLU A O 1
ATOM 824 N N . VAL A 1 105 ? 3.961 -4.945 6.988 1 98.62 105 VAL A N 1
ATOM 825 C CA . VAL A 1 105 ? 3.238 -5.754 6.012 1 98.62 105 VAL A CA 1
ATOM 826 C C . VAL A 1 105 ? 3.975 -5.727 4.676 1 98.62 105 VAL A C 1
ATOM 828 O O . VAL A 1 105 ? 4.656 -4.75 4.355 1 98.62 105 VAL A O 1
ATOM 831 N N . SER A 1 106 ? 3.822 -6.789 3.99 1 98.31 106 SER A N 1
ATOM 832 C CA . SER A 1 106 ? 4.504 -6.895 2.705 1 98.31 106 SER A CA 1
ATOM 833 C C . SER A 1 106 ? 3.824 -7.918 1.801 1 98.31 106 SER A C 1
ATOM 835 O O . SER A 1 106 ? 3.518 -9.031 2.234 1 98.31 106 SER A O 1
ATOM 837 N N . MET A 1 107 ? 3.617 -7.504 0.565 1 97.25 107 MET A N 1
ATOM 838 C CA . MET A 1 107 ? 3.082 -8.445 -0.41 1 97.25 107 MET A CA 1
ATOM 839 C C . MET A 1 107 ? 4.027 -9.633 -0.6 1 97.25 107 MET A C 1
ATOM 841 O O . MET A 1 107 ? 3.588 -10.781 -0.651 1 97.25 107 MET A O 1
ATOM 845 N N . ASN A 1 108 ? 5.312 -9.375 -0.815 1 96.25 108 ASN A N 1
ATOM 846 C CA . ASN A 1 108 ? 6.316 -10.43 -0.805 1 96.25 108 ASN A CA 1
ATOM 847 C C . ASN A 1 108 ? 6.688 -10.844 0.619 1 96.25 108 ASN A C 1
ATOM 849 O O . ASN A 1 108 ? 7.289 -10.062 1.355 1 96.25 108 ASN A O 1
ATOM 853 N N . PRO A 1 109 ? 6.371 -12.039 0.986 1 96.56 109 PRO A N 1
ATOM 854 C CA . PRO A 1 109 ? 6.594 -12.445 2.375 1 96.56 109 PRO A CA 1
ATOM 855 C C . PRO A 1 109 ? 8.07 -12.477 2.752 1 96.56 109 PRO A C 1
ATOM 857 O O . PRO A 1 109 ? 8.414 -12.414 3.938 1 96.56 109 PRO A O 1
ATOM 860 N N . THR A 1 110 ? 8.93 -12.531 1.772 1 94.69 110 THR A N 1
ATOM 861 C CA . THR A 1 110 ? 10.367 -12.555 2.029 1 94.69 110 THR A CA 1
ATOM 862 C C . THR A 1 110 ? 10.812 -11.258 2.701 1 94.69 110 THR A C 1
ATOM 864 O O . THR A 1 110 ? 11.758 -11.258 3.5 1 94.69 110 THR A O 1
ATOM 867 N N . TRP A 1 111 ? 10.141 -10.172 2.471 1 95.94 111 TRP A N 1
ATOM 868 C CA . TRP A 1 111 ? 10.508 -8.867 3.002 1 95.94 111 TRP A CA 1
ATOM 869 C C . TRP A 1 111 ? 9.859 -8.625 4.359 1 95.94 111 TRP A C 1
ATOM 871 O O . TRP A 1 111 ? 10.234 -7.699 5.082 1 95.94 111 TRP A O 1
ATOM 881 N N . LEU A 1 112 ? 8.898 -9.461 4.742 1 96.88 112 LEU A N 1
ATOM 882 C CA . LEU A 1 112 ? 8.141 -9.234 5.965 1 96.88 112 LEU A CA 1
ATOM 883 C C . LEU A 1 112 ? 9.062 -9.188 7.18 1 96.88 112 LEU A C 1
ATOM 885 O O . LEU A 1 112 ? 9.898 -10.078 7.363 1 96.88 112 LEU A O 1
ATOM 889 N N . GLY A 1 113 ? 8.945 -8.164 8 1 97 113 GLY A N 1
ATOM 890 C CA . GLY A 1 113 ? 9.68 -8.055 9.25 1 97 113 GLY A CA 1
ATOM 891 C C . GLY A 1 113 ? 11.055 -7.441 9.086 1 97 113 GLY A C 1
ATOM 892 O O . GLY A 1 113 ? 11.734 -7.141 10.07 1 97 113 GLY A O 1
ATOM 893 N N . GLN A 1 114 ? 11.445 -7.227 7.887 1 96.62 114 GLN A N 1
ATOM 894 C CA . GLN A 1 114 ? 12.758 -6.645 7.625 1 96.62 114 GLN A CA 1
ATOM 895 C C . GLN A 1 114 ? 12.742 -5.133 7.836 1 96.62 114 GLN A C 1
ATOM 897 O O . GLN A 1 114 ? 11.68 -4.523 7.902 1 96.62 114 GLN A O 1
ATOM 902 N N . GLN A 1 115 ? 13.867 -4.629 8.078 1 97.56 115 GLN A N 1
ATOM 903 C CA . GLN A 1 115 ? 14.164 -3.201 8.023 1 97.56 115 GLN A CA 1
ATOM 904 C C . GLN A 1 115 ? 15.109 -2.873 6.879 1 97.56 115 GLN A C 1
ATOM 906 O O . GLN A 1 115 ? 16.234 -3.385 6.832 1 97.56 115 GLN A O 1
ATOM 911 N N . GLN A 1 116 ? 14.703 -2.143 6 1 97.12 116 GLN A N 1
ATOM 912 C CA . GLN A 1 116 ? 15.484 -1.892 4.797 1 97.12 116 GLN A CA 1
ATOM 913 C C . GLN A 1 116 ? 15.742 -0.398 4.605 1 97.12 116 GLN A C 1
ATOM 915 O O . GLN A 1 116 ? 14.805 0.405 4.645 1 97.12 116 GLN A O 1
ATOM 920 N N . PRO A 1 117 ? 17.016 -0.009 4.391 1 98.25 117 PRO A N 1
ATOM 921 C CA . PRO A 1 117 ? 17.344 1.398 4.145 1 98.25 117 PRO A CA 1
ATOM 922 C C . PRO A 1 117 ? 17.094 1.818 2.697 1 98.25 117 PRO A C 1
ATOM 924 O O . PRO A 1 117 ? 17.344 1.04 1.774 1 98.25 117 PRO A O 1
ATOM 927 N N . ARG A 1 118 ? 16.609 2.969 2.518 1 98.44 118 ARG A N 1
ATOM 928 C CA . ARG A 1 118 ? 16.547 3.738 1.28 1 98.44 118 ARG A CA 1
ATOM 929 C C . ARG A 1 118 ? 17.344 5.031 1.397 1 98.44 118 ARG A C 1
ATOM 931 O O . ARG A 1 118 ? 17.188 5.781 2.363 1 98.44 118 ARG A O 1
ATOM 938 N N . VAL A 1 119 ? 18.172 5.246 0.499 1 98.38 119 VAL A N 1
ATOM 939 C CA . VAL A 1 119 ? 18.891 6.516 0.465 1 98.38 119 VAL A CA 1
ATOM 940 C C . VAL A 1 119 ? 18.188 7.484 -0.479 1 98.38 119 VAL A C 1
ATOM 942 O O . VAL A 1 119 ? 17.984 7.18 -1.656 1 98.38 119 VAL A O 1
ATOM 945 N N . GLY A 1 120 ? 17.797 8.617 0.108 1 97.56 120 GLY A N 1
ATOM 946 C CA . GLY A 1 120 ? 16.938 9.508 -0.649 1 97.56 120 GLY A CA 1
ATOM 947 C C . GLY A 1 120 ? 17.484 10.914 -0.779 1 97.56 120 GLY A C 1
ATOM 948 O O . GLY A 1 120 ? 18.266 11.359 0.072 1 97.56 120 GLY A O 1
ATOM 949 N N . SER A 1 121 ? 17.094 11.562 -1.851 1 97.06 121 SER A N 1
ATOM 950 C CA . SER A 1 121 ? 17.312 12.992 -2.062 1 97.06 121 SER A CA 1
ATOM 951 C C . SER A 1 121 ? 16.094 13.656 -2.688 1 97.06 121 SER A C 1
ATOM 953 O O . SER A 1 121 ? 15.43 13.062 -3.541 1 97.06 121 SER A O 1
ATOM 955 N N . ILE A 1 122 ? 15.852 14.836 -2.225 1 97.75 122 ILE A N 1
ATOM 956 C CA . ILE A 1 122 ? 14.727 15.594 -2.76 1 97.75 122 ILE A CA 1
ATOM 957 C C . ILE A 1 122 ? 15.242 16.875 -3.424 1 97.75 122 ILE A C 1
ATOM 959 O O . ILE A 1 122 ? 15.953 17.656 -2.801 1 97.75 122 ILE A O 1
ATOM 963 N N . GLU A 1 123 ? 14.969 17.031 -4.629 1 96.75 123 GLU A N 1
ATOM 964 C CA . GLU A 1 123 ? 15.211 18.25 -5.398 1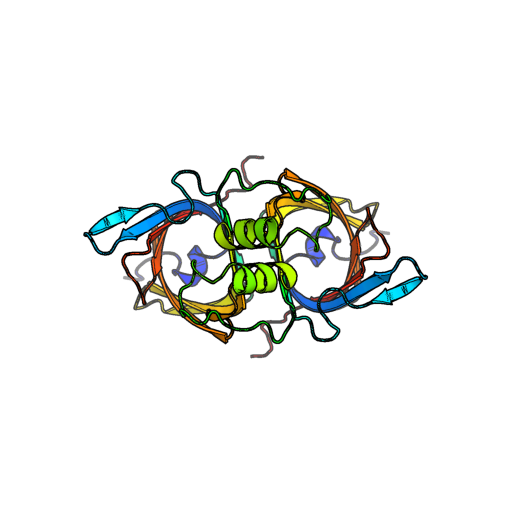 96.75 123 GLU A CA 1
ATOM 965 C C . GLU A 1 123 ? 13.922 18.797 -5.996 1 96.75 123 GLU A C 1
ATOM 967 O O . GLU A 1 123 ? 13.445 18.297 -7.02 1 96.75 123 GLU A O 1
ATOM 972 N N . GLY A 1 124 ? 13.375 19.859 -5.375 1 94.44 124 GLY A N 1
ATOM 973 C CA . GLY A 1 124 ? 12.07 20.344 -5.789 1 94.44 124 GLY A CA 1
ATOM 974 C C . GLY A 1 124 ? 10.961 19.328 -5.57 1 94.44 124 GLY A C 1
ATOM 975 O O . GLY A 1 124 ? 10.742 18.875 -4.445 1 94.44 124 GLY A O 1
ATOM 976 N N . GLU A 1 125 ? 10.375 18.938 -6.691 1 97 125 GLU A N 1
ATOM 977 C CA . GLU A 1 125 ? 9.234 18.031 -6.598 1 97 125 GLU A CA 1
ATOM 978 C C . GLU A 1 125 ? 9.641 16.609 -6.945 1 97 125 GLU A C 1
ATOM 980 O O . GLU A 1 125 ? 8.789 15.75 -7.188 1 97 125 GLU A O 1
ATOM 985 N N . ILE A 1 126 ? 10.945 16.406 -6.988 1 98.5 126 ILE A N 1
ATOM 986 C CA . ILE A 1 126 ? 11.43 15.086 -7.367 1 98.5 126 ILE A CA 1
ATOM 987 C C . ILE A 1 126 ? 12.102 14.422 -6.172 1 98.5 126 ILE A C 1
ATOM 989 O O . ILE A 1 126 ? 12.961 15.016 -5.523 1 98.5 126 ILE A O 1
ATOM 993 N N . LEU A 1 127 ? 11.688 13.266 -5.797 1 98.56 127 LEU A N 1
ATOM 994 C CA . LEU A 1 127 ? 12.32 12.391 -4.816 1 98.56 127 LEU A CA 1
ATOM 995 C C . LEU A 1 127 ? 13.047 11.242 -5.508 1 98.56 127 LEU A C 1
ATOM 997 O O . LEU A 1 127 ? 12.422 10.445 -6.211 1 98.56 127 LEU A O 1
ATOM 1001 N N . SER A 1 128 ? 14.336 11.203 -5.375 1 98.69 128 SER A N 1
ATOM 1002 C CA . SER A 1 128 ? 15.148 10.094 -5.871 1 98.69 128 SER A CA 1
ATOM 1003 C C . SER A 1 128 ? 15.586 9.18 -4.734 1 98.69 128 SER A C 1
ATOM 1005 O O . SER A 1 128 ? 16.141 9.641 -3.734 1 98.69 128 SER A O 1
ATOM 1007 N N . ILE A 1 129 ? 15.281 7.875 -4.91 1 98.44 129 ILE A N 1
ATOM 1008 C CA . ILE A 1 129 ? 15.594 6.891 -3.877 1 98.44 129 ILE A CA 1
ATOM 1009 C C . ILE A 1 129 ? 16.359 5.723 -4.492 1 98.44 129 ILE A C 1
ATOM 1011 O O . ILE A 1 129 ? 16.016 5.25 -5.578 1 98.44 129 ILE A O 1
ATOM 1015 N N . TYR A 1 130 ? 17.359 5.293 -3.855 1 97.62 130 TYR A N 1
ATOM 1016 C CA . TYR A 1 130 ? 17.875 3.973 -4.199 1 97.62 130 TYR A CA 1
ATOM 1017 C C . TYR A 1 130 ? 17.938 3.068 -2.973 1 97.62 130 TYR A C 1
ATOM 1019 O O . TYR A 1 130 ? 17.969 3.551 -1.84 1 97.62 130 TYR A O 1
ATOM 1027 N N . ASN A 1 131 ? 17.844 1.785 -3.262 1 94.62 131 ASN A N 1
ATOM 1028 C CA . ASN A 1 131 ? 17.938 0.766 -2.223 1 94.62 131 ASN A CA 1
ATOM 1029 C C . ASN A 1 131 ? 19.344 0.696 -1.64 1 94.62 131 ASN A C 1
ATOM 1031 O O . ASN A 1 131 ? 20.312 0.403 -2.355 1 94.62 131 ASN A O 1
ATOM 1035 N N . GLY A 1 132 ? 19.5 0.953 -0.296 1 93.81 132 GLY A N 1
ATOM 1036 C CA . GLY A 1 132 ? 20.797 0.94 0.341 1 93.81 132 GLY A CA 1
ATOM 1037 C C . GLY A 1 132 ? 21.453 -0.429 0.333 1 93.81 132 GLY A C 1
ATOM 1038 O O . GLY A 1 132 ? 22.672 -0.539 0.434 1 93.81 132 GLY A O 1
ATOM 1039 N N . LEU A 1 133 ? 20.656 -1.542 0.237 1 90.75 133 LEU A N 1
ATOM 1040 C CA . LEU A 1 133 ? 21.172 -2.906 0.211 1 90.75 133 LEU A CA 1
ATOM 1041 C C . LEU A 1 133 ? 21.516 -3.328 -1.213 1 90.75 133 LEU A C 1
ATOM 1043 O O . LEU A 1 133 ? 22.344 -4.211 -1.416 1 90.75 133 LEU A O 1
ATOM 1047 N N . ASN A 1 134 ? 20.812 -2.752 -2.195 1 91.19 134 ASN A N 1
ATOM 1048 C CA . ASN A 1 134 ? 21.047 -2.939 -3.623 1 91.19 134 ASN A CA 1
ATOM 1049 C C . ASN A 1 134 ? 21 -1.614 -4.379 1 91.19 134 ASN A C 1
ATOM 1051 O O . ASN A 1 134 ? 19.984 -1.282 -4.996 1 91.19 134 ASN A O 1
ATOM 1055 N N . PRO A 1 135 ? 22.094 -0.909 -4.473 1 93.75 135 PRO A N 1
ATOM 1056 C CA . PRO A 1 135 ? 22.109 0.467 -4.977 1 93.75 135 PRO A CA 1
ATOM 1057 C C . PRO A 1 135 ? 21.734 0.557 -6.457 1 93.75 135 PRO A C 1
ATOM 1059 O O . PRO A 1 135 ? 21.5 1.651 -6.969 1 93.75 135 PRO A O 1
ATOM 1062 N N . ASN A 1 136 ? 21.719 -0.606 -7.129 1 94.62 136 ASN A N 1
ATOM 1063 C CA . ASN A 1 136 ? 21.281 -0.595 -8.523 1 94.62 136 ASN A CA 1
ATOM 1064 C C . ASN A 1 136 ? 19.781 -0.383 -8.641 1 94.62 136 ASN A C 1
ATOM 1066 O O . ASN A 1 136 ? 19.281 -0.057 -9.719 1 94.62 136 ASN A O 1
ATOM 1070 N N . ASP A 1 137 ? 19.031 -0.663 -7.613 1 95.69 137 ASP A N 1
ATOM 1071 C CA . ASP A 1 137 ? 17.609 -0.399 -7.598 1 95.69 137 ASP A CA 1
ATOM 1072 C C . ASP A 1 137 ? 17.312 1.074 -7.316 1 95.69 137 ASP A C 1
ATOM 1074 O O . ASP A 1 137 ? 17.5 1.541 -6.188 1 95.69 137 ASP A O 1
ATOM 1078 N N . ARG A 1 138 ? 16.906 1.761 -8.312 1 97.81 138 ARG A N 1
ATOM 1079 C CA . ARG A 1 138 ? 16.688 3.203 -8.234 1 97.81 138 ARG A CA 1
ATOM 1080 C C . ARG A 1 138 ? 15.258 3.566 -8.609 1 97.81 138 ARG A C 1
ATOM 1082 O O . ARG A 1 138 ? 14.742 3.115 -9.641 1 97.81 138 ARG A O 1
ATOM 1089 N N . LEU A 1 139 ? 14.695 4.348 -7.797 1 98.75 139 LEU A N 1
ATOM 1090 C CA . LEU A 1 139 ? 13.336 4.82 -8.039 1 98.75 139 LEU A CA 1
ATOM 1091 C C . LEU A 1 139 ? 13.289 6.344 -8.039 1 98.75 139 LEU A C 1
ATOM 1093 O O . LEU A 1 139 ? 13.938 6.992 -7.211 1 98.75 139 LEU A O 1
ATOM 1097 N N . VAL A 1 140 ? 12.578 6.879 -8.945 1 98.81 140 VAL A N 1
ATOM 1098 C CA . VAL A 1 140 ? 12.305 8.312 -9.008 1 98.81 140 VAL A CA 1
ATOM 1099 C C . VAL A 1 140 ? 10.805 8.555 -8.836 1 98.81 140 VAL A C 1
ATOM 1101 O O . VAL A 1 140 ? 9.984 7.879 -9.461 1 98.81 140 VAL A O 1
ATOM 1104 N N . TRP A 1 141 ? 10.516 9.477 -8.008 1 98.81 141 TRP A N 1
ATOM 1105 C CA . TRP A 1 141 ? 9.141 9.828 -7.684 1 98.81 141 TRP A CA 1
ATOM 1106 C C . TRP A 1 141 ? 8.891 11.32 -7.891 1 98.81 141 TRP A C 1
ATOM 1108 O O . TRP A 1 141 ? 9.812 12.133 -7.746 1 98.81 141 TRP A O 1
ATOM 1118 N N . LYS A 1 142 ? 7.676 11.688 -8.125 1 98.62 142 LYS A N 1
ATOM 1119 C CA . LYS A 1 142 ? 7.25 13.078 -8.219 1 98.62 142 LYS A CA 1
ATOM 1120 C C . LYS A 1 142 ? 6.168 13.398 -7.199 1 98.62 142 LYS A C 1
ATOM 1122 O O . LYS A 1 142 ? 5.207 12.641 -7.043 1 98.62 142 LYS A O 1
ATOM 1127 N N . ARG A 1 143 ? 6.375 14.5 -6.527 1 98 143 ARG A N 1
ATOM 1128 C CA . ARG A 1 143 ? 5.395 14.93 -5.539 1 98 143 ARG A CA 1
ATOM 1129 C C . ARG A 1 143 ? 4.027 15.141 -6.18 1 98 143 ARG A C 1
ATOM 1131 O O . ARG A 1 143 ? 3.924 15.75 -7.246 1 98 143 ARG A O 1
ATOM 1138 N N . VAL A 1 144 ? 3.012 14.523 -5.523 1 96 144 VAL A N 1
ATOM 1139 C CA . VAL A 1 144 ? 1.641 14.734 -5.973 1 96 144 VAL A CA 1
ATOM 1140 C C . VAL A 1 144 ? 1.108 16.047 -5.398 1 96 144 VAL A C 1
ATOM 1142 O O . VAL A 1 144 ? 1.138 16.25 -4.184 1 96 144 VAL A O 1
ATOM 1145 N N . ASN A 1 145 ? 0.913 17.047 -6.141 1 82.06 145 ASN A N 1
ATOM 1146 C CA . ASN A 1 145 ? 0.368 18.312 -5.676 1 82.06 145 ASN A CA 1
ATOM 1147 C C . ASN A 1 145 ? -1.146 18.375 -5.863 1 82.06 145 ASN A C 1
ATOM 1149 O O . ASN A 1 145 ? -1.673 17.891 -6.863 1 82.06 145 ASN A O 1
ATOM 1153 N N . ASN A 1 146 ? -1.942 18.109 -4.836 1 63.19 146 ASN A N 1
ATOM 1154 C CA . ASN A 1 146 ? -3.389 18.266 -4.965 1 63.19 146 ASN A CA 1
ATOM 1155 C C . ASN A 1 146 ? -3.764 19.578 -5.648 1 63.19 146 ASN A C 1
ATOM 1157 O O . ASN A 1 146 ? -4.945 19.859 -5.859 1 63.19 146 ASN A O 1
ATOM 1161 N N . PHE A 1 147 ? -2.916 20.609 -5.695 1 46.22 147 PHE A N 1
ATOM 1162 C CA . PHE A 1 147 ? -3.422 21.859 -6.254 1 46.22 147 PHE A CA 1
ATOM 1163 C C . PHE A 1 147 ? -3.838 21.672 -7.707 1 46.22 147 PHE A C 1
ATOM 1165 O O . PHE A 1 147 ? -4.207 22.641 -8.383 1 46.22 147 PHE A O 1
ATOM 1172 N N . ASP A 1 148 ? -3.564 20.562 -8.273 1 37.31 148 ASP A N 1
ATOM 1173 C CA . ASP A 1 148 ? -4.078 20.609 -9.641 1 37.31 148 ASP A CA 1
ATOM 1174 C C . ASP A 1 148 ? -5.602 20.719 -9.656 1 37.31 148 ASP A C 1
ATOM 1176 O O . ASP A 1 148 ? -6.297 19.719 -9.797 1 37.31 148 ASP A O 1
ATOM 1180 N N . ILE A 1 149 ? -6.188 21.031 -8.609 1 29.7 149 ILE A N 1
ATOM 1181 C CA . ILE A 1 149 ? -7.477 21.656 -8.891 1 29.7 149 ILE A CA 1
ATOM 1182 C C . ILE A 1 149 ? -7.266 22.922 -9.719 1 29.7 149 ILE A C 1
ATOM 1184 O O . ILE A 1 149 ? -6.324 23.688 -9.477 1 29.7 149 ILE A O 1
ATOM 1188 N N . MET B 1 1 ? -28.016 28.406 17.484 1 30.59 1 MET B N 1
ATOM 1189 C CA . MET B 1 1 ? -27.391 27.297 18.203 1 30.59 1 MET B CA 1
ATOM 1190 C C . MET B 1 1 ? -26.234 26.719 17.391 1 30.59 1 MET B C 1
ATOM 1192 O O . MET B 1 1 ? -26.422 26.25 16.266 1 30.59 1 MET B O 1
ATOM 1196 N N . GLN B 1 2 ? -25.141 27.312 17.203 1 32.34 2 GLN B N 1
ATOM 1197 C CA . GLN B 1 2 ? -23.953 27 16.406 1 32.34 2 GLN B CA 1
ATOM 1198 C C . GLN B 1 2 ? -23.516 25.547 16.641 1 32.34 2 GLN B C 1
ATOM 1200 O O . GLN B 1 2 ? -23.094 25.203 17.75 1 32.34 2 GLN B O 1
ATOM 1205 N N . GLU B 1 3 ? -24.266 24.562 16.328 1 39.53 3 GLU B N 1
ATOM 1206 C CA . GLU B 1 3 ? -24.094 23.141 16.641 1 39.53 3 GLU B CA 1
ATOM 1207 C C . GLU B 1 3 ? -22.609 22.766 16.594 1 39.53 3 GLU B C 1
ATOM 1209 O O . GLU B 1 3 ? -21.906 23.109 15.641 1 39.53 3 GLU B O 1
ATOM 1214 N N . LYS B 1 4 ? -21.75 22.953 17.547 1 43.94 4 LYS B N 1
ATOM 1215 C CA . LYS B 1 4 ? -20.375 22.531 17.75 1 43.94 4 LYS B CA 1
ATOM 1216 C C . LYS B 1 4 ? -20.016 21.359 16.844 1 43.94 4 LYS B C 1
ATOM 1218 O O . LYS B 1 4 ? -20.344 20.203 17.156 1 43.94 4 LYS B O 1
ATOM 1223 N N . GLN B 1 5 ? -20.203 21.234 15.516 1 52.62 5 GLN B N 1
ATOM 1224 C CA . GLN B 1 5 ? -20.219 20.203 14.477 1 52.62 5 GLN B CA 1
ATOM 1225 C C . GLN B 1 5 ? -18.906 19.422 14.445 1 52.62 5 GLN B C 1
ATOM 1227 O O . GLN B 1 5 ? -17.844 20.016 14.258 1 52.62 5 GLN B O 1
ATOM 1232 N N . GLY B 1 6 ? -18.797 18.359 15.344 1 71.12 6 GLY B N 1
ATOM 1233 C CA . GLY B 1 6 ? -17.688 17.438 15.43 1 71.12 6 GLY B CA 1
ATOM 1234 C C . GLY B 1 6 ? -16.922 17.281 14.117 1 71.12 6 GLY B C 1
ATOM 1235 O O . GLY B 1 6 ? -17.391 17.734 13.07 1 71.12 6 GLY B O 1
ATOM 1236 N N . ARG B 1 7 ? -15.594 17.078 14.188 1 86.38 7 ARG B N 1
ATOM 1237 C CA . ARG B 1 7 ? -14.766 16.922 12.992 1 86.38 7 ARG B CA 1
ATOM 1238 C C . ARG B 1 7 ? -15.484 16.094 11.938 1 86.38 7 ARG B C 1
ATOM 1240 O O . ARG B 1 7 ? -16.172 15.117 12.266 1 86.38 7 ARG B O 1
ATOM 1247 N N . SER B 1 8 ? -15.609 16.609 10.711 1 94.06 8 SER B N 1
ATOM 1248 C CA . SER B 1 8 ? -16.172 15.867 9.586 1 94.06 8 SER B CA 1
ATOM 1249 C C . SER B 1 8 ? -15.469 14.523 9.414 1 94.06 8 SER B C 1
ATOM 1251 O O . SER B 1 8 ? -14.398 14.297 9.984 1 94.06 8 SER B O 1
ATOM 1253 N N . LEU B 1 9 ? -16.125 13.617 8.742 1 96.31 9 LEU B N 1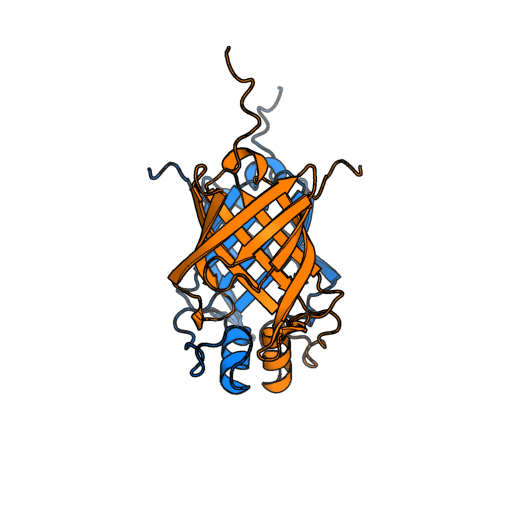
ATOM 1254 C CA . LEU B 1 9 ? -15.484 12.336 8.422 1 96.31 9 LEU B CA 1
ATOM 1255 C C . LEU B 1 9 ? -14.172 12.555 7.68 1 96.31 9 LEU B C 1
ATOM 1257 O O . LEU B 1 9 ? -13.188 11.867 7.945 1 96.31 9 LEU B O 1
ATOM 1261 N N . LYS B 1 10 ? -14.195 13.508 6.781 1 95.75 10 LYS B N 1
ATOM 1262 C CA . LYS B 1 10 ? -13.008 13.82 5.988 1 95.75 10 LYS B CA 1
ATOM 1263 C C . LYS B 1 10 ? -11.836 14.203 6.887 1 95.75 10 LYS B C 1
ATOM 1265 O O . LYS B 1 10 ? -10.703 13.789 6.641 1 95.75 10 LYS B O 1
ATOM 1270 N N . GLU B 1 11 ? -12.086 14.969 7.863 1 96.31 11 GLU B N 1
ATOM 1271 C CA . GLU B 1 11 ? -11.047 15.398 8.789 1 96.31 11 GLU B CA 1
ATOM 1272 C C . GLU B 1 11 ? -10.648 14.258 9.727 1 96.31 11 GLU B C 1
ATOM 1274 O O . GLU B 1 11 ? -9.461 14.078 10.016 1 96.31 11 GLU B O 1
ATOM 1279 N N . GLN B 1 12 ? -11.617 13.523 10.18 1 97 12 GLN B N 1
ATOM 1280 C CA . GLN B 1 12 ? -11.383 12.523 11.211 1 97 12 GLN B CA 1
ATOM 1281 C C . GLN B 1 12 ? -10.641 11.32 10.648 1 97 12 GLN B C 1
ATOM 1283 O O . GLN B 1 12 ? -9.898 10.648 11.367 1 97 12 GLN B O 1
ATOM 1288 N N . VAL B 1 13 ? -10.812 11.062 9.367 1 97.62 13 VAL B N 1
ATOM 1289 C CA . VAL B 1 13 ? -10.297 9.812 8.812 1 97.62 13 VAL B CA 1
ATOM 1290 C C . VAL B 1 13 ? -8.812 9.961 8.5 1 97.62 13 VAL B C 1
ATOM 1292 O O . VAL B 1 13 ? -8.102 8.969 8.344 1 97.62 13 VAL B O 1
ATOM 1295 N N . ILE B 1 14 ? -8.32 11.211 8.438 1 97.06 14 ILE B N 1
ATOM 1296 C CA . ILE B 1 14 ? -6.922 11.461 8.109 1 97.06 14 ILE B CA 1
ATOM 1297 C C . ILE B 1 14 ? -6.02 10.805 9.148 1 97.06 14 ILE B C 1
ATOM 1299 O O . ILE B 1 14 ? -6.23 10.961 10.352 1 97.06 14 ILE B O 1
ATOM 1303 N N . GLY B 1 15 ? -5.059 10.039 8.703 1 97 15 GLY B N 1
ATOM 1304 C CA . GLY B 1 15 ? -4.125 9.375 9.602 1 97 15 GLY B CA 1
ATOM 1305 C C . GLY B 1 15 ? -3.857 7.93 9.227 1 97 15 GLY B C 1
ATOM 1306 O O . GLY B 1 15 ? -4.105 7.523 8.094 1 97 15 GLY B O 1
ATOM 1307 N N . VAL B 1 16 ? -3.217 7.246 10.109 1 98.31 16 VAL B N 1
ATOM 1308 C CA . VAL B 1 16 ? -2.848 5.844 9.953 1 98.31 16 VAL B CA 1
ATOM 1309 C C . VAL B 1 16 ? -3.727 4.977 10.859 1 98.31 16 VAL B C 1
ATOM 1311 O O . VAL B 1 16 ? -3.949 5.309 12.023 1 98.31 16 VAL B O 1
ATOM 1314 N N . TRP B 1 17 ? -4.254 3.967 10.266 1 98.69 17 TRP B N 1
ATOM 1315 C CA . TRP B 1 17 ? -5.109 3.02 10.977 1 98.69 17 TRP B CA 1
ATOM 1316 C C . TRP B 1 17 ? -4.582 1.595 10.82 1 98.69 17 TRP B C 1
ATOM 1318 O O . TRP B 1 17 ? -4.227 1.173 9.719 1 98.69 17 TRP B O 1
ATOM 1328 N N . SER B 1 18 ? -4.504 0.858 11.938 1 98.62 18 SER B N 1
ATOM 1329 C CA . SER B 1 18 ? -4.078 -0.538 11.906 1 98.62 18 SER B CA 1
ATOM 1330 C C . SER B 1 18 ? -5.277 -1.481 11.938 1 98.62 18 SER B C 1
ATOM 1332 O O . SER B 1 18 ? -6.266 -1.217 12.617 1 98.62 18 SER B O 1
ATOM 1334 N N . LEU B 1 19 ? -5.156 -2.529 11.234 1 98.81 19 LEU B N 1
ATOM 1335 C CA . LEU B 1 19 ? -6.266 -3.469 11.102 1 98.81 19 LEU B CA 1
ATOM 1336 C C . LEU B 1 19 ? -6.531 -4.188 12.414 1 98.81 19 LEU B C 1
ATOM 1338 O O . LEU B 1 19 ? -5.602 -4.68 13.062 1 98.81 19 LEU B O 1
ATOM 1342 N N . VAL B 1 20 ? -7.758 -4.191 12.781 1 98.81 20 VAL B N 1
ATOM 1343 C CA . VAL B 1 20 ? -8.203 -4.992 13.922 1 98.81 20 VAL B CA 1
ATOM 1344 C C . VAL B 1 20 ? -8.82 -6.297 13.422 1 98.81 20 VAL B C 1
ATOM 1346 O O . VAL B 1 20 ? -8.523 -7.371 13.961 1 98.81 20 VAL B O 1
ATOM 1349 N N . SER B 1 21 ? -9.664 -6.168 12.375 1 98.62 21 SER B N 1
ATOM 1350 C CA . SER B 1 21 ? -10.273 -7.371 11.828 1 98.62 21 SER B CA 1
ATOM 1351 C C . SER B 1 21 ? -10.82 -7.125 10.422 1 98.62 21 SER B C 1
ATOM 1353 O O . SER B 1 21 ? -11.164 -5.992 10.078 1 98.62 21 SER B O 1
ATOM 1355 N N . TYR B 1 22 ? -10.836 -8.094 9.648 1 98.31 22 TYR B N 1
ATOM 1356 C CA . TYR B 1 22 ? -11.5 -8.203 8.359 1 98.31 22 TYR B CA 1
ATOM 1357 C C . TYR B 1 22 ? -12.383 -9.445 8.297 1 98.31 22 TYR B C 1
ATOM 1359 O O . TYR B 1 22 ? -11.883 -10.57 8.258 1 98.31 22 TYR B O 1
ATOM 1367 N N . GLN B 1 23 ? -13.609 -9.219 8.336 1 97.88 23 GLN B N 1
ATOM 1368 C CA . GLN B 1 23 ? -14.578 -10.312 8.312 1 97.88 23 GLN B CA 1
ATOM 1369 C C . GLN B 1 23 ? -15.508 -10.195 7.109 1 97.88 23 GLN B C 1
ATOM 1371 O O . GLN B 1 23 ? -15.727 -9.102 6.59 1 97.88 23 GLN B O 1
ATOM 1376 N N . SER B 1 24 ? -16.062 -11.312 6.691 1 95.94 24 SER B N 1
ATOM 1377 C CA . SER B 1 24 ? -17.062 -11.398 5.633 1 95.94 24 SER B CA 1
ATOM 1378 C C . SER B 1 24 ? -18.094 -12.492 5.934 1 95.94 24 SER B C 1
ATOM 1380 O O . SER B 1 24 ? -18.234 -12.922 7.078 1 95.94 24 SER B O 1
ATOM 1382 N N . GLN B 1 25 ? -18.984 -12.664 5.035 1 95.25 25 GLN B N 1
ATOM 1383 C CA . GLN B 1 25 ? -19.953 -13.75 5.109 1 95.25 25 GLN B CA 1
ATOM 1384 C C . GLN B 1 25 ? -19.938 -14.586 3.83 1 95.25 25 GLN B C 1
ATOM 1386 O O . GLN B 1 25 ? -19.875 -14.039 2.727 1 95.25 25 GLN B O 1
ATOM 1391 N N . ASN B 1 26 ? -19.938 -15.93 4.105 1 91.19 26 ASN B N 1
ATOM 1392 C CA . ASN B 1 26 ? -20 -16.781 2.926 1 91.19 26 ASN B CA 1
ATOM 1393 C C . ASN B 1 26 ? -21.438 -16.984 2.453 1 91.19 26 ASN B C 1
ATOM 1395 O O . ASN B 1 26 ? -22.359 -16.359 2.977 1 91.19 26 ASN B O 1
ATOM 1399 N N . ASP B 1 27 ? -21.594 -17.766 1.401 1 89.88 27 ASP B N 1
ATOM 1400 C CA . ASP B 1 27 ? -22.891 -17.969 0.771 1 89.88 27 ASP B CA 1
ATOM 1401 C C . ASP B 1 27 ? -23.891 -18.562 1.758 1 89.88 27 ASP B C 1
ATOM 1403 O O . ASP B 1 27 ? -25.094 -18.359 1.628 1 89.88 27 ASP B O 1
ATOM 1407 N N . GLU B 1 28 ? -23.453 -19.297 2.766 1 94.38 28 GLU B N 1
ATOM 1408 C CA . GLU B 1 28 ? -24.312 -19.938 3.756 1 94.38 28 GLU B CA 1
ATOM 1409 C C . GLU B 1 28 ? -24.641 -18.984 4.902 1 94.38 28 GLU B C 1
ATOM 1411 O O . GLU B 1 28 ? -25.406 -19.344 5.805 1 94.38 28 GLU B O 1
ATOM 1416 N N . GLY B 1 29 ? -24.078 -17.859 4.848 1 92.94 29 GLY B N 1
ATOM 1417 C CA . GLY B 1 29 ? -24.359 -16.875 5.875 1 92.94 29 GLY B CA 1
ATOM 1418 C C . GLY B 1 29 ? -23.422 -16.953 7.059 1 92.94 29 GLY B C 1
ATOM 1419 O O . GLY B 1 29 ? -23.562 -16.203 8.023 1 92.94 29 GLY B O 1
ATOM 1420 N N . ASN B 1 30 ? -22.375 -17.797 6.965 1 96.56 30 ASN B N 1
ATOM 1421 C CA . ASN B 1 30 ? -21.406 -17.922 8.039 1 96.56 30 ASN B CA 1
ATOM 1422 C C . ASN B 1 30 ? -20.344 -16.828 7.973 1 96.56 30 ASN B C 1
ATOM 1424 O O . ASN B 1 30 ? -19.922 -16.438 6.887 1 96.56 30 ASN B O 1
ATOM 1428 N N . ILE B 1 31 ? -19.969 -16.438 9.172 1 96.88 31 ILE B N 1
ATOM 1429 C CA . ILE B 1 31 ? -18.875 -15.461 9.258 1 96.88 31 ILE B CA 1
ATOM 1430 C C . ILE B 1 31 ? -17.562 -16.141 8.891 1 96.88 31 ILE B C 1
ATOM 1432 O O . ILE B 1 31 ? -17.25 -17.219 9.391 1 96.88 31 ILE B O 1
ATOM 1436 N N . ILE B 1 32 ? -16.875 -15.531 7.922 1 96.31 32 ILE B N 1
ATOM 1437 C CA . ILE B 1 32 ? -15.555 -16.016 7.543 1 96.31 32 ILE B CA 1
ATOM 1438 C C . ILE B 1 32 ? -14.539 -14.875 7.656 1 96.31 32 ILE B C 1
ATOM 1440 O O . ILE B 1 32 ? -14.914 -13.711 7.77 1 96.31 32 ILE B O 1
ATOM 1444 N N . TYR B 1 33 ? -13.305 -15.25 7.727 1 97.38 33 TYR B N 1
ATOM 1445 C CA . TYR B 1 33 ? -12.172 -14.336 7.762 1 97.38 33 TYR B CA 1
ATOM 1446 C C . TYR B 1 33 ? -11.242 -14.57 6.578 1 97.38 33 TYR B C 1
ATOM 1448 O O . TYR B 1 33 ? -10.305 -15.375 6.664 1 97.38 33 TYR B O 1
ATOM 1456 N N . PRO B 1 34 ? -11.461 -13.789 5.457 1 95.31 34 PRO B N 1
ATOM 1457 C CA . PRO B 1 34 ? -10.781 -14.094 4.195 1 95.31 34 PRO B CA 1
ATOM 1458 C C . PRO B 1 34 ? -9.266 -14.117 4.328 1 95.31 34 PRO B C 1
ATOM 1460 O O . PRO B 1 34 ? -8.586 -14.867 3.623 1 95.31 34 PRO B O 1
ATOM 1463 N N . LEU B 1 35 ? -8.742 -13.312 5.273 1 97.12 35 LEU B N 1
ATOM 1464 C CA . LEU B 1 35 ? -7.293 -13.273 5.465 1 97.12 35 LEU B CA 1
ATOM 1465 C C . LEU B 1 35 ? -6.91 -13.812 6.836 1 97.12 35 LEU B C 1
ATOM 1467 O O . LEU B 1 35 ? -5.809 -13.555 7.324 1 97.12 35 LEU B O 1
ATOM 1471 N N . GLY B 1 36 ? -7.852 -14.508 7.465 1 97.44 36 GLY B N 1
ATOM 1472 C CA . GLY B 1 36 ? -7.617 -15.055 8.797 1 97.44 36 GLY B CA 1
ATOM 1473 C C . GLY B 1 36 ? -8.023 -14.102 9.906 1 97.44 36 GLY B C 1
ATOM 1474 O O . GLY B 1 36 ? -8.062 -12.891 9.711 1 97.44 36 GLY B O 1
ATOM 1475 N N . LYS B 1 37 ? -8.242 -14.609 11.117 1 98.06 37 LYS B N 1
ATOM 1476 C CA . LYS B 1 37 ? -8.641 -13.805 12.273 1 98.06 37 LYS B CA 1
ATOM 1477 C C . LYS B 1 37 ? -7.5 -12.906 12.742 1 98.06 37 LYS B C 1
ATOM 1479 O O . LYS B 1 37 ? -7.734 -11.898 13.406 1 98.06 37 LYS B O 1
ATOM 1484 N N . ASP B 1 38 ? -6.297 -13.281 12.406 1 98.38 38 ASP B N 1
ATOM 1485 C CA . ASP B 1 38 ? -5.133 -12.547 12.883 1 98.38 38 ASP B CA 1
ATOM 1486 C C . ASP B 1 38 ? -4.52 -11.703 11.766 1 98.38 38 ASP B C 1
ATOM 1488 O O . ASP B 1 38 ? -3.334 -11.375 11.812 1 98.38 38 ASP B O 1
ATOM 1492 N N . ALA B 1 39 ? -5.332 -11.422 10.695 1 98.56 39 ALA B N 1
ATOM 1493 C CA . ALA B 1 39 ? -4.852 -10.57 9.609 1 98.56 39 ALA B CA 1
ATOM 1494 C C . ALA B 1 39 ? -4.348 -9.234 10.148 1 98.56 39 ALA B C 1
ATOM 1496 O O . ALA B 1 39 ? -4.891 -8.711 11.125 1 98.56 39 ALA B O 1
ATOM 1497 N N . THR B 1 40 ? -3.297 -8.711 9.555 1 98.81 40 THR B N 1
ATOM 1498 C CA . THR B 1 40 ? -2.766 -7.402 9.914 1 98.81 40 THR B CA 1
ATOM 1499 C C . THR B 1 40 ? -2.703 -6.496 8.688 1 98.81 40 THR B C 1
ATOM 1501 O O . THR B 1 40 ? -2.795 -6.969 7.551 1 98.81 40 THR B O 1
ATOM 1504 N N . GLY B 1 41 ? -2.623 -5.246 8.938 1 98.75 41 GLY B N 1
ATOM 1505 C CA . GLY B 1 41 ? -2.541 -4.305 7.832 1 98.75 41 GLY B CA 1
ATOM 1506 C C . GLY B 1 41 ? -2.727 -2.861 8.266 1 98.75 41 GLY B C 1
ATOM 1507 O O . GLY B 1 41 ? -2.852 -2.574 9.453 1 98.75 41 GLY B O 1
ATOM 1508 N N . PHE B 1 42 ? -2.656 -2.031 7.297 1 98.81 42 PHE B N 1
ATOM 1509 C CA . PHE B 1 42 ? -2.818 -0.596 7.5 1 98.81 42 PHE B CA 1
ATOM 1510 C C . PHE B 1 42 ? -3.688 0.01 6.402 1 98.81 42 PHE B C 1
ATOM 1512 O O . PHE B 1 42 ? -3.602 -0.393 5.242 1 98.81 42 PHE B O 1
ATOM 1519 N N . ILE B 1 43 ? -4.449 0.9 6.801 1 98.81 43 ILE B N 1
ATOM 1520 C CA . ILE B 1 43 ? -5.016 1.858 5.859 1 98.81 43 ILE B CA 1
ATOM 1521 C C . ILE B 1 43 ? -4.609 3.275 6.254 1 98.81 43 ILE B C 1
ATOM 1523 O O . ILE B 1 43 ? -4.586 3.613 7.441 1 98.81 43 ILE B O 1
ATOM 1527 N N . MET B 1 44 ? -4.18 4.031 5.305 1 98.5 44 MET B N 1
ATOM 1528 C CA . MET B 1 44 ? -3.678 5.379 5.543 1 98.5 44 MET B CA 1
ATOM 1529 C C . MET B 1 44 ? -4.395 6.395 4.656 1 98.5 44 MET B C 1
ATOM 1531 O O . MET B 1 44 ? -4.527 6.188 3.451 1 98.5 44 MET B O 1
ATOM 1535 N N . TYR B 1 45 ? -4.887 7.422 5.266 1 97.81 45 TYR B N 1
ATOM 1536 C CA . TYR B 1 45 ? -5.508 8.539 4.555 1 97.81 45 TYR B CA 1
ATOM 1537 C C . TYR B 1 45 ? -4.68 9.805 4.707 1 97.81 45 TYR B C 1
ATOM 1539 O O . TYR B 1 45 ? -4.484 10.297 5.82 1 97.81 45 TYR B O 1
ATOM 1547 N N . HIS B 1 46 ? -4.246 10.289 3.584 1 96.44 46 HIS B N 1
ATOM 1548 C CA . HIS B 1 46 ? -3.455 11.508 3.578 1 96.44 46 HIS B CA 1
ATOM 1549 C C . HIS B 1 46 ? -4.34 12.742 3.393 1 96.44 46 HIS B C 1
ATOM 1551 O O . HIS B 1 46 ? -5.363 12.672 2.705 1 96.44 46 HIS B O 1
ATOM 1557 N N . PRO B 1 47 ? -3.902 13.844 3.988 1 92.88 47 PRO B N 1
ATOM 1558 C CA . PRO B 1 47 ? -4.645 15.086 3.766 1 92.88 47 PRO B CA 1
ATOM 1559 C C . PRO B 1 47 ? -4.625 15.531 2.307 1 92.88 47 PRO B C 1
ATOM 1561 O O . PRO B 1 47 ? -5.492 16.297 1.88 1 92.88 47 PRO B O 1
ATOM 1564 N N . GLU B 1 48 ? -3.672 15.008 1.52 1 91.5 48 GLU B N 1
ATOM 1565 C CA . GLU B 1 48 ? -3.521 15.391 0.12 1 91.5 48 GLU B CA 1
ATOM 1566 C C . GLU B 1 48 ? -4.555 14.695 -0.758 1 91.5 48 GLU B C 1
ATOM 1568 O O . GLU B 1 48 ? -4.582 14.891 -1.975 1 91.5 48 GLU B O 1
ATOM 1573 N N . GLY B 1 49 ? -5.402 13.867 -0.181 1 95.44 49 GLY B N 1
ATOM 1574 C CA . GLY B 1 49 ? -6.52 13.32 -0.937 1 95.44 49 GLY B CA 1
ATOM 1575 C C . GLY B 1 49 ? -6.246 11.93 -1.482 1 95.44 49 GLY B C 1
ATOM 1576 O O . GLY B 1 49 ? -6.988 11.43 -2.332 1 95.44 49 GLY B O 1
ATOM 1577 N N . TYR B 1 50 ? -5.133 11.297 -1.002 1 98.12 50 TYR B N 1
ATOM 1578 C CA . TYR B 1 50 ? -4.805 9.938 -1.41 1 98.12 50 TYR B CA 1
ATOM 1579 C C . TYR B 1 50 ? -4.859 8.984 -0.224 1 98.12 50 TYR B C 1
ATOM 1581 O O . TYR B 1 50 ? -4.723 9.406 0.927 1 98.12 50 TYR B O 1
ATOM 1589 N N . MET B 1 51 ? -5.074 7.75 -0.548 1 98.62 51 MET B N 1
ATOM 1590 C CA . MET B 1 51 ? -5.102 6.707 0.475 1 98.62 51 MET B CA 1
ATOM 1591 C C . MET B 1 51 ? -4.398 5.445 -0.013 1 98.62 51 MET B C 1
ATOM 1593 O O . MET B 1 51 ? -4.188 5.273 -1.215 1 98.62 51 MET B O 1
ATOM 1597 N N . SER B 1 52 ? -3.973 4.652 0.879 1 98.88 52 SER B N 1
ATOM 1598 C CA . SER B 1 52 ? -3.352 3.352 0.649 1 98.88 52 SER B CA 1
ATOM 1599 C C . SER B 1 52 ? -3.871 2.309 1.632 1 98.88 52 SER B C 1
ATOM 1601 O O . SER B 1 52 ? -3.936 2.561 2.836 1 98.88 52 SER B O 1
ATOM 1603 N N . ALA B 1 53 ? -4.27 1.188 1.142 1 98.88 53 ALA B N 1
ATOM 1604 C CA . ALA B 1 53 ? -4.688 0.051 1.957 1 98.88 53 ALA B CA 1
ATOM 1605 C C . ALA B 1 53 ? -3.82 -1.174 1.681 1 98.88 53 ALA B C 1
ATOM 1607 O O . ALA B 1 53 ? -3.572 -1.517 0.522 1 98.88 53 ALA B O 1
ATOM 1608 N N . GLN B 1 54 ? -3.295 -1.777 2.689 1 98.81 54 GLN B N 1
ATOM 1609 C CA . GLN B 1 54 ? -2.557 -3.033 2.615 1 98.81 54 GLN B CA 1
ATOM 1610 C C . GLN B 1 54 ? -2.904 -3.945 3.787 1 98.81 54 GLN B C 1
ATOM 1612 O O . GLN B 1 54 ? -2.76 -3.557 4.949 1 98.81 54 GLN B O 1
ATOM 1617 N N . LEU B 1 55 ? -3.432 -5.105 3.486 1 98.56 55 LEU B N 1
ATOM 1618 C CA . LEU B 1 55 ? -3.783 -6.145 4.449 1 98.56 55 LEU B CA 1
ATOM 1619 C C . LEU B 1 55 ? -3.104 -7.461 4.094 1 98.56 55 LEU B C 1
ATOM 1621 O O . LEU B 1 55 ? -2.969 -7.801 2.916 1 98.56 55 LEU B O 1
ATOM 1625 N N . MET B 1 56 ? -2.9 -8.219 5.125 1 98.31 56 MET B N 1
ATOM 1626 C CA . MET B 1 56 ? -2.125 -9.43 4.867 1 98.31 56 MET B CA 1
ATOM 1627 C C . MET B 1 56 ? -2.57 -10.57 5.781 1 98.31 56 MET B C 1
ATOM 1629 O O . MET B 1 56 ? -2.863 -10.344 6.957 1 98.31 56 MET B O 1
ATOM 1633 N N . ARG B 1 57 ? -2.676 -11.766 5.172 1 98 57 ARG B N 1
ATOM 1634 C CA . ARG B 1 57 ? -2.762 -13.016 5.922 1 98 57 ARG B CA 1
ATOM 1635 C C . ARG B 1 57 ? -1.432 -13.344 6.598 1 98 57 ARG B C 1
ATOM 1637 O O . ARG B 1 57 ? -0.37 -13.195 5.988 1 98 57 ARG B O 1
ATOM 1644 N N . GLN B 1 58 ? -1.474 -13.781 7.828 1 97.62 58 GLN B N 1
ATOM 1645 C CA . GLN B 1 58 ? -0.26 -14.18 8.531 1 97.62 58 GLN B CA 1
ATOM 1646 C C . GLN B 1 58 ? 0.215 -15.555 8.07 1 97.62 58 GLN B C 1
ATOM 1648 O O . GLN B 1 58 ? -0.57 -16.344 7.535 1 97.62 58 GLN B O 1
ATOM 1653 N N . GLY B 1 59 ? 1.487 -15.781 8.18 1 96.12 59 GLY B N 1
ATOM 1654 C CA . GLY B 1 59 ? 2.035 -17.109 7.996 1 96.12 59 GLY B CA 1
ATOM 1655 C C . GLY B 1 59 ? 2.295 -17.453 6.543 1 96.12 59 GLY B C 1
ATOM 1656 O O . GLY B 1 59 ? 2.498 -18.625 6.199 1 96.12 59 GLY B O 1
ATOM 1657 N N . ARG B 1 60 ? 2.189 -16.5 5.617 1 95.81 60 ARG B N 1
ATOM 1658 C CA . ARG B 1 60 ? 2.549 -16.766 4.23 1 95.81 60 ARG B CA 1
ATOM 1659 C C . ARG B 1 60 ? 4.027 -17.125 4.105 1 95.81 60 ARG B C 1
ATOM 1661 O O . ARG B 1 60 ? 4.883 -16.438 4.672 1 95.81 60 ARG B O 1
ATOM 1668 N N . PRO B 1 61 ? 4.328 -18.141 3.402 1 93.94 61 PRO B N 1
ATOM 1669 C CA . PRO B 1 61 ? 5.715 -18.609 3.342 1 93.94 61 PRO B CA 1
ATOM 1670 C C . PRO B 1 61 ? 6.602 -17.703 2.496 1 93.94 61 PRO B C 1
ATOM 1672 O O . PRO B 1 61 ? 6.156 -17.172 1.478 1 93.94 61 PRO B O 1
ATOM 1675 N N . VAL B 1 62 ? 7.844 -17.625 2.92 1 94.31 62 VAL B N 1
ATOM 1676 C CA . VAL B 1 62 ? 8.844 -16.875 2.16 1 94.31 62 VAL B CA 1
ATOM 1677 C C . VAL B 1 62 ? 9.156 -17.609 0.862 1 94.31 62 VAL B C 1
ATOM 1679 O O . VAL B 1 62 ? 8.984 -18.828 0.775 1 94.31 62 VAL B O 1
ATOM 1682 N N . TYR B 1 63 ? 9.594 -16.812 -0.092 1 93.5 63 TYR B N 1
ATOM 1683 C CA . TYR B 1 63 ? 10.07 -17.453 -1.313 1 93.5 63 TYR B CA 1
ATOM 1684 C C . TYR B 1 63 ? 11.359 -18.219 -1.057 1 93.5 63 TYR B C 1
ATOM 1686 O O . TYR B 1 63 ? 12.297 -17.703 -0.44 1 93.5 63 TYR B O 1
ATOM 1694 N N . ALA B 1 64 ? 11.461 -19.375 -1.598 1 91.5 64 ALA B N 1
ATOM 1695 C CA . ALA B 1 64 ? 12.656 -20.188 -1.425 1 91.5 64 ALA B CA 1
ATOM 1696 C C . ALA B 1 64 ? 13.875 -19.5 -2.031 1 91.5 64 ALA B C 1
ATOM 1698 O O . ALA B 1 64 ? 14.992 -19.641 -1.516 1 91.5 64 ALA B O 1
ATOM 1699 N N . SER B 1 65 ? 13.703 -18.766 -3.064 1 87.56 65 SER B N 1
ATOM 1700 C CA . SER B 1 65 ? 14.797 -18.109 -3.764 1 87.56 65 SER B CA 1
ATOM 1701 C C . SER B 1 65 ? 15.375 -16.969 -2.938 1 87.56 65 SER B C 1
ATOM 1703 O O . SER B 1 65 ? 16.516 -16.562 -3.143 1 87.56 65 SER B O 1
ATOM 1705 N N . GLY B 1 66 ? 14.492 -16.406 -2.088 1 85.38 66 GLY B N 1
ATOM 1706 C CA . GLY B 1 66 ? 14.859 -15.195 -1.38 1 85.38 66 GLY B CA 1
ATOM 1707 C C . GLY B 1 66 ? 14.727 -13.945 -2.232 1 85.38 66 GLY B C 1
ATOM 1708 O O . GLY B 1 66 ? 14.945 -12.836 -1.749 1 85.38 66 GLY B O 1
ATOM 1709 N N . ASP B 1 67 ? 14.367 -14.125 -3.465 1 82.19 67 ASP B N 1
ATOM 1710 C CA . ASP B 1 67 ? 14.234 -13.016 -4.402 1 82.19 67 ASP B CA 1
ATOM 1711 C C . ASP B 1 67 ? 12.945 -12.234 -4.152 1 82.19 67 ASP B C 1
ATOM 1713 O O . ASP B 1 67 ? 11.938 -12.805 -3.746 1 82.19 67 ASP B O 1
ATOM 1717 N N . LEU B 1 68 ? 12.953 -10.945 -4.477 1 78.62 68 LEU B N 1
ATOM 1718 C CA . LEU B 1 68 ? 11.805 -10.07 -4.27 1 78.62 68 LEU B CA 1
ATOM 1719 C C . LEU B 1 68 ? 10.727 -10.336 -5.324 1 78.62 68 LEU B C 1
ATOM 1721 O O . LEU B 1 68 ? 9.539 -10.359 -5.004 1 78.62 68 LEU B O 1
ATOM 1725 N N . HIS B 1 69 ? 11.148 -10.445 -6.547 1 77.06 69 HIS B N 1
ATOM 1726 C CA . HIS B 1 69 ? 10.172 -10.445 -7.629 1 77.06 69 HIS B CA 1
ATOM 1727 C C . HIS B 1 69 ? 9.953 -11.852 -8.172 1 77.06 69 HIS B C 1
ATOM 1729 O O . HIS B 1 69 ? 8.984 -12.094 -8.898 1 77.06 69 HIS B O 1
ATOM 1735 N N . GLU B 1 70 ? 10.875 -12.742 -7.773 1 81.94 70 GLU B N 1
ATOM 1736 C CA . GLU B 1 70 ? 10.773 -14.031 -8.453 1 81.94 70 GLU B CA 1
ATOM 1737 C C . GLU B 1 70 ? 10.656 -15.172 -7.449 1 81.94 70 GLU B C 1
ATOM 1739 O O . GLU B 1 70 ? 11.539 -15.375 -6.617 1 81.94 70 GLU B O 1
ATOM 1744 N N . GLY B 1 71 ? 9.523 -15.828 -7.391 1 89.69 71 GLY B N 1
ATOM 1745 C CA . GLY B 1 71 ? 9.211 -17.078 -6.734 1 89.69 71 GLY B CA 1
ATOM 1746 C C . GLY B 1 71 ? 8.578 -18.094 -7.664 1 89.69 71 GLY B C 1
ATOM 1747 O O . GLY B 1 71 ? 8.406 -17.844 -8.852 1 89.69 71 GLY B O 1
ATOM 1748 N N . THR B 1 72 ? 8.422 -19.328 -7.145 1 93.5 72 THR B N 1
ATOM 1749 C CA . THR B 1 72 ? 7.633 -20.266 -7.93 1 93.5 72 THR B CA 1
ATOM 1750 C C . THR B 1 72 ? 6.203 -19.766 -8.102 1 93.5 72 THR B C 1
ATOM 1752 O O . THR B 1 72 ? 5.758 -18.891 -7.355 1 93.5 72 THR B O 1
ATOM 1755 N N . LYS B 1 73 ? 5.543 -20.312 -9.125 1 93.56 73 LYS B N 1
ATOM 1756 C CA . LYS B 1 73 ? 4.148 -19.922 -9.328 1 93.56 73 LYS B CA 1
ATOM 1757 C C . LYS B 1 73 ? 3.322 -20.172 -8.07 1 93.56 73 LYS B C 1
ATOM 1759 O O . LYS B 1 73 ? 2.494 -19.328 -7.699 1 93.56 73 LYS B O 1
ATOM 1764 N N . ASP B 1 74 ? 3.574 -21.312 -7.441 1 94.62 74 ASP B N 1
ATOM 1765 C CA . ASP B 1 74 ? 2.834 -21.641 -6.227 1 94.62 74 ASP B CA 1
ATOM 1766 C C . ASP B 1 74 ? 3.111 -20.609 -5.129 1 94.62 74 ASP B C 1
ATOM 1768 O O . ASP B 1 74 ? 2.186 -20.141 -4.469 1 94.62 74 ASP B O 1
ATOM 1772 N N . GLU B 1 75 ? 4.34 -20.234 -4.914 1 94.94 75 GLU B N 1
ATOM 1773 C CA . GLU B 1 75 ? 4.73 -19.266 -3.898 1 94.94 75 GLU B CA 1
ATOM 1774 C C . GLU B 1 75 ? 4.078 -17.906 -4.152 1 94.94 75 GLU B C 1
ATOM 1776 O O . GLU B 1 75 ? 3.508 -17.312 -3.24 1 94.94 75 GLU B O 1
ATOM 1781 N N . MET B 1 76 ? 4.164 -17.516 -5.379 1 94.88 76 MET B N 1
ATOM 1782 C CA . MET B 1 76 ? 3.676 -16.188 -5.738 1 94.88 76 MET B CA 1
ATOM 1783 C C . MET B 1 76 ? 2.152 -16.141 -5.684 1 94.88 76 MET B C 1
ATOM 1785 O O . MET B 1 76 ? 1.575 -15.117 -5.289 1 94.88 76 MET B O 1
ATOM 1789 N N . ALA B 1 77 ? 1.551 -17.234 -6.098 1 94.81 77 ALA B N 1
ATOM 1790 C CA . ALA B 1 77 ? 0.096 -17.312 -5.996 1 94.81 77 ALA B CA 1
ATOM 1791 C C . ALA B 1 77 ? -0.356 -17.234 -4.543 1 94.81 77 ALA B C 1
ATOM 1793 O O . ALA B 1 77 ? -1.336 -16.562 -4.219 1 94.81 77 ALA B O 1
ATOM 1794 N N . GLU B 1 78 ? 0.343 -17.938 -3.715 1 94.56 78 GLU B N 1
ATOM 1795 C CA . GLU B 1 78 ? 0.014 -17.906 -2.293 1 94.56 78 GLU B CA 1
ATOM 1796 C C . GLU B 1 78 ? 0.224 -16.531 -1.698 1 94.56 78 GLU B C 1
ATOM 1798 O O . GLU B 1 78 ? -0.574 -16.062 -0.876 1 94.56 78 GLU B O 1
ATOM 1803 N N . ALA B 1 79 ? 1.274 -15.844 -2.074 1 95.31 79 ALA B N 1
ATOM 1804 C CA . ALA B 1 79 ? 1.525 -14.477 -1.625 1 95.31 79 ALA B CA 1
ATOM 1805 C C . ALA B 1 79 ? 0.384 -13.547 -2.031 1 95.31 79 ALA B C 1
ATOM 1807 O O . ALA B 1 79 ? -0.118 -12.781 -1.21 1 95.31 79 ALA B O 1
ATOM 1808 N N . ALA B 1 80 ? -0.027 -13.711 -3.27 1 94.75 80 ALA B N 1
ATOM 1809 C CA . ALA B 1 80 ? -1.098 -12.867 -3.793 1 94.75 80 ALA B CA 1
ATOM 1810 C C . ALA B 1 80 ? -2.428 -13.18 -3.113 1 94.75 80 ALA B C 1
ATOM 1812 O O . ALA B 1 80 ? -3.186 -12.273 -2.768 1 94.75 80 ALA B O 1
ATOM 1813 N N . PHE B 1 81 ? -2.664 -14.422 -2.867 1 94.31 81 PHE B N 1
ATOM 1814 C CA . PHE B 1 81 ? -3.906 -14.867 -2.24 1 94.31 81 PHE B CA 1
ATOM 1815 C C . PHE B 1 81 ? -4.047 -14.273 -0.844 1 94.31 81 PHE B C 1
ATOM 1817 O O . PHE B 1 81 ? -5.152 -13.922 -0.42 1 94.31 81 PHE B O 1
ATOM 1824 N N . GLY B 1 82 ? -2.998 -14.141 -0.209 1 96.06 82 GLY B N 1
ATOM 1825 C CA . GLY B 1 82 ? -3.01 -13.695 1.177 1 96.06 82 GLY B CA 1
ATOM 1826 C C . GLY B 1 82 ? -2.75 -12.211 1.332 1 96.06 82 GLY B C 1
ATOM 1827 O O . GLY B 1 82 ? -2.326 -11.758 2.396 1 96.06 82 GLY B O 1
ATOM 1828 N N . TYR B 1 83 ? -2.947 -11.477 0.286 1 97.12 83 TYR B N 1
ATOM 1829 C CA . TYR B 1 83 ? -2.619 -10.055 0.368 1 97.12 83 TYR B CA 1
ATOM 1830 C C . TYR B 1 83 ? -3.654 -9.211 -0.365 1 97.12 83 TYR B C 1
ATOM 1832 O O . TYR B 1 83 ? -4.086 -9.562 -1.466 1 97.12 83 TYR B O 1
ATOM 1840 N N . LEU B 1 84 ? -4.121 -8.164 0.196 1 97.31 84 LEU B N 1
ATOM 1841 C CA . LEU B 1 84 ? -4.965 -7.137 -0.404 1 97.31 84 LEU B CA 1
ATOM 1842 C C . LEU B 1 84 ? -4.281 -5.773 -0.354 1 97.31 84 LEU B C 1
ATOM 1844 O O . LEU B 1 84 ? -3.881 -5.312 0.718 1 97.31 84 LEU B O 1
ATOM 1848 N N . ALA B 1 85 ? -4.105 -5.168 -1.492 1 98.5 85 ALA B N 1
ATOM 1849 C CA . ALA B 1 85 ? -3.396 -3.893 -1.537 1 98.5 85 ALA B CA 1
ATOM 1850 C C . ALA B 1 85 ? -3.877 -3.039 -2.709 1 98.5 85 ALA B C 1
ATOM 1852 O O . ALA B 1 85 ? -3.977 -3.525 -3.838 1 98.5 85 ALA B O 1
ATOM 1853 N N . TYR B 1 86 ? -4.164 -1.788 -2.438 1 98.75 86 TYR B N 1
ATOM 1854 C CA . TYR B 1 86 ? -4.492 -0.796 -3.455 1 98.75 86 TYR B CA 1
ATOM 1855 C C . TYR B 1 86 ? -4.266 0.617 -2.932 1 98.75 86 TYR B C 1
ATOM 1857 O O . TYR B 1 86 ? -4.172 0.83 -1.721 1 98.75 86 TYR B O 1
ATOM 1865 N N . ALA B 1 87 ? -4.164 1.547 -3.805 1 98.88 87 ALA B N 1
ATOM 1866 C CA . ALA B 1 87 ? -3.965 2.951 -3.457 1 98.88 87 ALA B CA 1
ATOM 1867 C C . ALA B 1 87 ? -4.496 3.867 -4.555 1 98.88 87 ALA B C 1
ATOM 1869 O O . ALA B 1 87 ? -4.629 3.453 -5.711 1 98.88 87 ALA B O 1
ATOM 1870 N N . GLY B 1 88 ? -4.777 5.078 -4.207 1 98.56 88 GLY B N 1
ATOM 1871 C CA . GLY B 1 88 ? -5.254 6.117 -5.109 1 98.56 88 GLY B CA 1
ATOM 1872 C C . GLY B 1 88 ? -5.977 7.242 -4.395 1 98.56 88 GLY B C 1
ATOM 1873 O O . GLY B 1 88 ? -5.898 7.359 -3.17 1 98.56 88 GLY B O 1
ATOM 1874 N N . LYS B 1 89 ? -6.629 8.023 -5.18 1 98.19 89 LYS B N 1
ATOM 1875 C CA . LYS B 1 89 ? -7.418 9.109 -4.609 1 98.19 89 LYS B CA 1
ATOM 1876 C C . LYS B 1 89 ? -8.602 8.578 -3.814 1 98.19 89 LYS B C 1
ATOM 1878 O O . LYS B 1 89 ? -9.031 7.438 -4.016 1 98.19 89 LYS B O 1
ATOM 1883 N N . TYR B 1 90 ? -9.055 9.375 -2.881 1 98.25 90 TYR B N 1
ATOM 1884 C CA . TYR B 1 90 ? -10.336 9.086 -2.234 1 98.25 90 TYR B CA 1
ATOM 1885 C C . TYR B 1 90 ? -11.195 10.344 -2.145 1 98.25 90 TYR B C 1
ATOM 1887 O O . TYR B 1 90 ? -10.672 11.461 -2.146 1 98.25 90 TYR B O 1
ATOM 1895 N N . GLU B 1 91 ? -12.484 10.109 -2.111 1 97.94 91 GLU B N 1
ATOM 1896 C CA . GLU B 1 91 ? -13.484 11.156 -1.916 1 97.94 91 GLU B CA 1
ATOM 1897 C C . GLU B 1 91 ? -14.383 10.844 -0.719 1 97.94 91 GLU B C 1
ATOM 1899 O O . GLU B 1 91 ? -14.695 9.68 -0.458 1 97.94 91 GLU B O 1
ATOM 1904 N N . VAL B 1 92 ? -14.781 11.93 -0.035 1 97.75 92 VAL B N 1
ATOM 1905 C CA . VAL B 1 92 ? -15.641 11.75 1.129 1 97.75 92 VAL B CA 1
ATOM 1906 C C . VAL B 1 92 ? -17 12.398 0.871 1 97.75 92 VAL B C 1
ATOM 1908 O O . VAL B 1 92 ? -17.062 13.555 0.437 1 97.75 92 VAL B O 1
ATOM 1911 N N . ASN B 1 93 ? -18.031 11.633 0.998 1 98.19 93 ASN B N 1
ATOM 1912 C CA . ASN B 1 93 ? -19.391 12.141 1.079 1 98.19 93 ASN B CA 1
ATOM 1913 C C . ASN B 1 93 ? -19.891 12.18 2.521 1 98.19 93 ASN B C 1
ATOM 1915 O O . ASN B 1 93 ? -20.203 11.141 3.102 1 98.19 93 ASN B O 1
ATOM 1919 N N . GLU B 1 94 ? -19.984 13.359 3.041 1 97.56 94 GLU B N 1
ATOM 1920 C CA . GLU B 1 94 ? -20.328 13.531 4.449 1 97.56 94 GLU B CA 1
ATOM 1921 C C . GLU B 1 94 ? -21.781 13.109 4.715 1 97.56 94 GLU B C 1
ATOM 1923 O O . GLU B 1 94 ? -22.078 12.57 5.777 1 97.56 94 GLU B O 1
ATOM 1928 N N . GLU B 1 95 ? -22.609 13.312 3.801 1 97.12 95 GLU B N 1
ATOM 1929 C CA . GLU B 1 95 ? -24.031 13.023 3.984 1 97.12 95 GLU B CA 1
ATOM 1930 C C . GLU B 1 95 ? -24.266 11.523 4.137 1 97.12 95 GLU B C 1
ATOM 1932 O O . GLU B 1 95 ? -25.094 11.102 4.941 1 97.12 95 GLU B O 1
ATOM 1937 N N . THR B 1 96 ? -23.516 10.75 3.395 1 97.06 96 THR B N 1
ATOM 1938 C CA . THR B 1 96 ? -23.766 9.312 3.393 1 97.06 96 THR B CA 1
ATOM 1939 C C . THR B 1 96 ? -22.656 8.578 4.145 1 97.06 96 THR B C 1
ATOM 1941 O O . THR B 1 96 ? -22.625 7.348 4.176 1 97.06 96 THR B O 1
ATOM 1944 N N . ASN B 1 97 ? -21.672 9.344 4.742 1 97.44 97 ASN B N 1
ATOM 1945 C CA . ASN B 1 97 ? -20.531 8.766 5.426 1 97.44 97 ASN B CA 1
ATOM 1946 C C . ASN B 1 97 ? -19.797 7.762 4.543 1 97.44 97 ASN B C 1
ATOM 1948 O O . ASN B 1 97 ? -19.469 6.66 4.988 1 97.44 97 ASN B O 1
ATOM 1952 N N . THR B 1 98 ? -19.547 8.195 3.293 1 98.44 98 THR B N 1
ATOM 1953 C CA . THR B 1 98 ? -18.969 7.289 2.307 1 98.44 98 THR B CA 1
ATOM 1954 C C . THR B 1 98 ? -17.578 7.77 1.886 1 98.44 98 THR B C 1
ATOM 1956 O O . THR B 1 98 ? -17.375 8.961 1.628 1 98.44 98 THR B O 1
ATOM 1959 N N . LEU B 1 99 ? -16.672 6.871 1.935 1 98.62 99 LEU B N 1
ATOM 1960 C CA . LEU B 1 99 ? -15.352 7.047 1.347 1 98.62 99 LEU B CA 1
ATOM 1961 C C . LEU B 1 99 ? -15.242 6.301 0.021 1 98.62 99 LEU B C 1
ATOM 1963 O O . LEU B 1 99 ? -15.234 5.07 -0.005 1 98.62 99 LEU B O 1
ATOM 1967 N N . THR B 1 100 ? -15.172 7.02 -1.073 1 98.75 100 THR B N 1
ATOM 1968 C CA . THR B 1 100 ? -14.977 6.379 -2.367 1 98.75 100 THR B CA 1
ATOM 1969 C C . THR B 1 100 ? -13.484 6.27 -2.697 1 98.75 100 THR B C 1
ATOM 1971 O O . THR B 1 100 ? -12.797 7.281 -2.803 1 98.75 100 THR B O 1
ATOM 1974 N N . HIS B 1 101 ? -13.047 5.031 -2.787 1 98.69 101 HIS B N 1
ATOM 1975 C CA . HIS B 1 101 ? -11.656 4.758 -3.115 1 98.69 101 HIS B CA 1
ATOM 1976 C C . HIS B 1 101 ? -11.469 4.574 -4.617 1 98.69 101 HIS B C 1
ATOM 1978 O O . HIS B 1 101 ? -12.195 3.807 -5.246 1 98.69 101 HIS B O 1
ATOM 1984 N N . HIS B 1 102 ? -10.57 5.328 -5.223 1 98.5 102 HIS B N 1
ATOM 1985 C CA . HIS B 1 102 ? -10.164 5.133 -6.609 1 98.5 102 HIS B CA 1
ATOM 1986 C C . HIS B 1 102 ? -8.945 4.219 -6.703 1 98.5 102 HIS B C 1
ATOM 1988 O O . HIS B 1 102 ? -7.875 4.547 -6.191 1 98.5 102 HIS B O 1
ATOM 1994 N N . MET B 1 103 ? -9.125 3.07 -7.355 1 98.12 103 MET B N 1
ATOM 1995 C CA . MET B 1 103 ? -8.039 2.094 -7.445 1 98.12 103 MET B CA 1
ATOM 1996 C C . MET B 1 103 ? -7.07 2.457 -8.57 1 98.12 103 MET B C 1
ATOM 1998 O O . MET B 1 103 ? -7.043 1.796 -9.609 1 98.12 103 MET B O 1
ATOM 2002 N N . GLU B 1 104 ? -6.23 3.383 -8.258 1 98.5 104 GLU B N 1
ATOM 2003 C CA . GLU B 1 104 ? -5.262 3.818 -9.258 1 98.5 104 GLU B CA 1
ATOM 2004 C C . GLU B 1 104 ? -4.113 2.82 -9.391 1 98.5 104 GLU B C 1
ATOM 2006 O O . GLU B 1 104 ? -3.502 2.707 -10.453 1 98.5 104 GLU B O 1
ATOM 2011 N N . VAL B 1 105 ? -3.758 2.123 -8.336 1 98.62 105 VAL B N 1
ATOM 2012 C CA . VAL B 1 105 ? -2.961 0.899 -8.336 1 98.62 105 VAL B CA 1
ATOM 2013 C C . VAL B 1 105 ? -3.656 -0.171 -7.5 1 98.62 105 VAL B C 1
ATOM 2015 O O . VAL B 1 105 ? -4.379 0.145 -6.551 1 98.62 105 VAL B O 1
ATOM 2018 N N . SER B 1 106 ? -3.416 -1.353 -7.906 1 98.38 106 SER B N 1
ATOM 2019 C CA . SER B 1 106 ? -4.051 -2.463 -7.207 1 98.38 106 SER B CA 1
ATOM 2020 C C . SER B 1 106 ? -3.281 -3.762 -7.414 1 98.38 106 SER B C 1
ATOM 2022 O O . SER B 1 106 ? -2.92 -4.102 -8.547 1 98.38 106 SER B O 1
ATOM 2024 N N . MET B 1 107 ? -3.072 -4.457 -6.312 1 97.25 107 MET B N 1
ATOM 2025 C CA . MET B 1 107 ? -2.449 -5.773 -6.422 1 97.25 107 MET B CA 1
ATOM 2026 C C . MET B 1 107 ? -3.311 -6.719 -7.254 1 97.25 107 MET B C 1
ATOM 2028 O O . MET B 1 107 ? -2.797 -7.441 -8.109 1 97.25 107 MET B O 1
ATOM 2032 N N . ASN B 1 108 ? -4.594 -6.805 -6.969 1 96.31 108 ASN B N 1
ATOM 2033 C CA . ASN B 1 108 ? -5.527 -7.52 -7.836 1 96.31 108 ASN B CA 1
ATOM 2034 C C . ASN B 1 108 ? -5.914 -6.684 -9.055 1 96.31 108 ASN B C 1
ATOM 2036 O O . ASN B 1 108 ? -6.594 -5.664 -8.922 1 96.31 108 ASN B O 1
ATOM 2040 N N . PRO B 1 109 ? -5.539 -7.117 -10.195 1 96.62 109 PRO B N 1
ATOM 2041 C CA . PRO B 1 109 ? -5.777 -6.301 -11.383 1 96.62 109 PRO B CA 1
ATOM 2042 C C . PRO B 1 109 ? -7.266 -6.121 -11.688 1 96.62 109 PRO B C 1
ATOM 2044 O O . PRO B 1 109 ? -7.648 -5.184 -12.391 1 96.62 109 PRO B O 1
ATOM 2047 N N . THR B 1 110 ? -8.086 -6.977 -11.156 1 94.75 110 THR B N 1
ATOM 2048 C CA . THR B 1 110 ? -9.523 -6.879 -11.375 1 94.75 110 THR B CA 1
ATOM 2049 C C . THR B 1 110 ? -10.07 -5.574 -10.805 1 94.75 110 THR B C 1
ATOM 2051 O O . THR B 1 110 ? -11.031 -5.016 -11.336 1 94.75 110 THR B O 1
ATOM 2054 N N . TRP B 1 111 ? -9.469 -5.035 -9.789 1 96 111 TRP B N 1
ATOM 2055 C CA . TRP B 1 111 ? -9.938 -3.828 -9.117 1 96 111 TRP B CA 1
ATOM 2056 C C . TRP B 1 111 ? -9.336 -2.578 -9.758 1 96 111 TRP B C 1
ATOM 2058 O O . TRP B 1 111 ? -9.797 -1.464 -9.5 1 96 111 TRP B O 1
ATOM 2068 N N . LEU B 1 112 ? -8.336 -2.742 -10.617 1 97 112 LEU B N 1
ATOM 2069 C CA . LEU B 1 112 ? -7.629 -1.596 -11.18 1 97 112 LEU B CA 1
ATOM 2070 C C . LEU B 1 112 ? -8.586 -0.679 -11.93 1 97 112 LEU B C 1
ATOM 2072 O O . LEU B 1 112 ? -9.367 -1.142 -12.766 1 97 112 LEU B O 1
ATOM 2076 N N . GLY B 1 113 ? -8.555 0.598 -11.641 1 97.06 113 GLY B N 1
ATOM 2077 C CA . GLY B 1 113 ? -9.336 1.6 -12.359 1 97.06 113 GLY B CA 1
ATOM 2078 C C . GLY B 1 113 ? -10.742 1.765 -11.82 1 97.06 113 GLY B C 1
ATOM 2079 O O . GLY B 1 113 ? -11.461 2.678 -12.219 1 97.06 113 GLY B O 1
ATOM 2080 N N . GLN B 1 114 ? -11.109 0.94 -10.914 1 96.69 114 GLN B N 1
ATOM 2081 C CA . GLN B 1 114 ? -12.445 1.019 -10.344 1 96.69 114 GLN B CA 1
ATOM 2082 C C . GLN B 1 114 ? -12.523 2.123 -9.289 1 96.69 114 GLN B C 1
ATOM 2084 O O . GLN B 1 114 ? -11.5 2.617 -8.82 1 96.69 114 GLN B O 1
ATOM 2089 N N . GLN B 1 115 ? -13.695 2.557 -9.078 1 97.62 115 GLN B N 1
ATOM 2090 C CA . GLN B 1 115 ? -14.07 3.383 -7.934 1 97.62 115 GLN B CA 1
ATOM 2091 C C . GLN B 1 115 ? -15 2.627 -6.988 1 97.62 115 GLN B C 1
ATOM 2093 O O . GLN B 1 115 ? -16.078 2.191 -7.391 1 97.62 115 GLN B O 1
ATOM 2098 N N . GLN B 1 116 ? -14.609 2.428 -5.855 1 97.19 116 GLN B N 1
ATOM 2099 C CA . GLN B 1 116 ? -15.367 1.594 -4.93 1 97.19 116 GLN B CA 1
ATOM 2100 C C . GLN B 1 116 ? -15.711 2.357 -3.652 1 97.19 116 GLN B C 1
ATOM 2102 O O . GLN B 1 116 ? -14.828 2.941 -3.02 1 97.19 116 GLN B O 1
ATOM 2107 N N . PRO B 1 117 ? -17 2.354 -3.254 1 98.25 117 PRO B N 1
ATOM 2108 C CA . PRO B 1 117 ? -17.406 3.021 -2.014 1 98.25 117 PRO B CA 1
ATOM 2109 C C . PRO B 1 117 ? -17.141 2.17 -0.774 1 98.25 117 PRO B C 1
ATOM 2111 O O . PRO B 1 117 ? -17.312 0.949 -0.811 1 98.25 117 PRO B O 1
ATOM 2114 N N . ARG B 1 118 ? -16.734 2.783 0.245 1 98.5 118 ARG B N 1
ATOM 2115 C CA . ARG B 1 118 ? -16.672 2.303 1.622 1 98.5 118 ARG B CA 1
ATOM 2116 C C . ARG B 1 118 ? -17.562 3.146 2.531 1 98.5 118 ARG B C 1
ATOM 2118 O O . ARG B 1 118 ? -17.484 4.375 2.521 1 98.5 118 ARG B O 1
ATOM 2125 N N . VAL B 1 119 ? -18.375 2.531 3.242 1 98.38 119 VAL B N 1
ATOM 2126 C CA . VAL B 1 119 ? -19.172 3.25 4.23 1 98.38 119 VAL B CA 1
ATOM 2127 C C . VAL B 1 119 ? -18.5 3.164 5.598 1 98.38 119 VAL B C 1
ATOM 2129 O O . VAL B 1 119 ? -18.234 2.07 6.105 1 98.38 119 VAL B O 1
ATOM 2132 N N . GLY B 1 120 ? -18.203 4.352 6.117 1 97.62 120 GLY B N 1
ATOM 2133 C CA . GLY B 1 120 ? -17.359 4.375 7.309 1 97.62 120 GLY B CA 1
ATOM 2134 C C . GLY B 1 120 ? -18 5.117 8.469 1 97.62 120 GLY B C 1
ATOM 2135 O O . GLY B 1 120 ? -18.828 6.016 8.266 1 97.62 120 GLY B O 1
ATOM 2136 N N . SER B 1 121 ? -17.609 4.711 9.664 1 97.06 121 SER B N 1
ATOM 2137 C CA . SER B 1 121 ? -17.922 5.422 10.898 1 97.06 121 SER B CA 1
ATOM 2138 C C . SER B 1 121 ? -16.719 5.422 11.852 1 97.06 121 SER B C 1
ATOM 2140 O O . SER B 1 121 ? -16 4.426 11.945 1 97.06 121 SER B O 1
ATOM 2142 N N . ILE B 1 122 ? -16.562 6.527 12.492 1 97.75 122 ILE B N 1
ATOM 2143 C CA . ILE B 1 122 ? -15.477 6.648 13.453 1 97.75 122 ILE B CA 1
ATOM 2144 C C . ILE B 1 122 ? -16.047 6.898 14.852 1 97.75 122 ILE B C 1
ATOM 2146 O O . ILE B 1 122 ? -16.812 7.832 15.055 1 97.75 122 ILE B O 1
ATOM 2150 N N . GLU B 1 123 ? -15.758 6.086 15.734 1 96.75 123 GLU B N 1
ATOM 2151 C CA . GLU B 1 123 ? -16.047 6.234 17.156 1 96.75 123 GLU B CA 1
ATOM 2152 C C . GLU B 1 123 ? -14.773 6.188 17.984 1 96.75 123 GLU B C 1
ATOM 2154 O O . GLU B 1 123 ? -14.242 5.109 18.25 1 96.75 123 GLU B O 1
ATOM 2159 N N . GLY B 1 124 ? -14.32 7.371 18.453 1 94.5 124 GLY B N 1
ATOM 2160 C CA . GLY B 1 124 ? -13.031 7.434 19.125 1 94.5 124 GLY B CA 1
ATOM 2161 C C . GLY B 1 124 ? -11.867 7.039 18.234 1 94.5 124 GLY B C 1
ATOM 2162 O O . GLY B 1 124 ? -11.656 7.648 17.188 1 94.5 124 GLY B O 1
ATOM 2163 N N . GLU B 1 125 ? -11.227 5.953 18.656 1 97 125 GLU B N 1
ATOM 2164 C CA . GLU B 1 125 ? -10.039 5.527 17.922 1 97 125 GLU B CA 1
ATOM 2165 C C . GLU B 1 125 ? -10.352 4.34 17.016 1 97 125 GLU B C 1
ATOM 2167 O O . GLU B 1 125 ? -9.438 3.666 16.531 1 97 125 GLU B O 1
ATOM 2172 N N . ILE B 1 126 ? -11.633 4.105 16.844 1 98.5 126 ILE B N 1
ATOM 2173 C CA . ILE B 1 126 ? -12.023 2.951 16.047 1 98.5 126 ILE B CA 1
ATOM 2174 C C . ILE B 1 126 ? -12.688 3.424 14.75 1 98.5 126 ILE B C 1
ATOM 2176 O O . ILE B 1 126 ? -13.609 4.25 14.781 1 98.5 126 ILE B O 1
ATOM 2180 N N . LEU B 1 127 ? -12.211 3.021 13.617 1 98.56 127 LEU B N 1
ATOM 2181 C CA . LEU B 1 127 ? -12.82 3.197 12.305 1 98.56 127 LEU B CA 1
ATOM 2182 C C . LEU B 1 127 ? -13.453 1.899 11.82 1 98.56 127 LEU B C 1
ATOM 2184 O O . LEU B 1 127 ? -12.766 0.889 11.656 1 98.56 127 LEU B O 1
ATOM 2188 N N . SER B 1 128 ? -14.734 1.897 11.664 1 98.62 128 SER B N 1
ATOM 2189 C CA . SER B 1 128 ? -15.461 0.772 11.086 1 98.62 128 SER B CA 1
ATOM 2190 C C . SER B 1 128 ? -15.883 1.062 9.648 1 98.62 128 SER B C 1
ATOM 2192 O O . SER B 1 128 ? -16.5 2.094 9.367 1 98.62 128 SER B O 1
ATOM 2194 N N . ILE B 1 129 ? -15.492 0.138 8.75 1 98.44 129 ILE B N 1
ATOM 2195 C CA . ILE B 1 129 ? -15.773 0.312 7.332 1 98.44 129 ILE B CA 1
ATOM 2196 C C . ILE B 1 129 ? -16.438 -0.946 6.781 1 98.44 129 ILE B C 1
ATOM 2198 O O . ILE B 1 129 ? -16.031 -2.064 7.105 1 98.44 129 ILE B O 1
ATOM 2202 N N . TYR B 1 130 ? -17.438 -0.787 6.016 1 97.62 130 TYR B N 1
ATOM 2203 C CA . TYR B 1 130 ? -17.859 -1.91 5.188 1 97.62 130 TYR B CA 1
ATOM 2204 C C . TYR B 1 130 ? -17.906 -1.52 3.713 1 97.62 130 TYR B C 1
ATOM 2206 O O . TYR B 1 130 ? -18 -0.336 3.381 1 97.62 130 TYR B O 1
ATOM 2214 N N . ASN B 1 131 ? -17.719 -2.541 2.902 1 94.75 131 ASN B N 1
ATOM 2215 C CA . ASN B 1 131 ? -17.781 -2.369 1.456 1 94.75 131 ASN B CA 1
ATOM 2216 C C . ASN B 1 131 ? -19.203 -2.047 0.996 1 94.75 131 ASN B C 1
ATOM 2218 O O . ASN B 1 131 ? -20.125 -2.85 1.188 1 94.75 131 ASN B O 1
ATOM 2222 N N . GLY B 1 132 ? -19.406 -0.848 0.352 1 94.06 132 GLY B N 1
ATOM 2223 C CA . GLY B 1 132 ? -20.734 -0.445 -0.099 1 94.06 132 GLY B CA 1
ATOM 2224 C C . GLY B 1 132 ? -21.297 -1.346 -1.182 1 94.06 132 GLY B C 1
ATOM 2225 O O . GLY B 1 132 ? -22.516 -1.414 -1.371 1 94.06 132 GLY B O 1
ATOM 2226 N N . LEU B 1 133 ? -20.422 -2.061 -1.966 1 91.12 133 LEU B N 1
ATOM 2227 C CA . LEU B 1 133 ? -20.844 -2.965 -3.029 1 91.12 133 LEU B CA 1
ATOM 2228 C C . LEU B 1 133 ? -21.109 -4.359 -2.477 1 91.12 133 LEU B C 1
ATOM 2230 O O . LEU B 1 133 ? -21.891 -5.125 -3.066 1 91.12 133 LEU B O 1
ATOM 2234 N N . ASN B 1 134 ? -20.438 -4.73 -1.375 1 91.44 134 ASN B N 1
ATOM 2235 C CA . ASN B 1 134 ? -20.625 -5.973 -0.633 1 91.44 134 ASN B CA 1
ATOM 2236 C C . ASN B 1 134 ? -20.641 -5.73 0.874 1 91.44 134 ASN B C 1
ATOM 2238 O O . ASN B 1 134 ? -19.625 -5.938 1.549 1 91.44 134 ASN B O 1
ATOM 2242 N N . PRO B 1 135 ? -21.766 -5.426 1.455 1 93.88 135 PRO B N 1
ATOM 2243 C CA . PRO B 1 135 ? -21.859 -4.961 2.842 1 93.88 135 PRO B CA 1
ATOM 2244 C C . PRO B 1 135 ? -21.438 -6.035 3.848 1 93.88 135 PRO B C 1
ATOM 2246 O O . PRO B 1 135 ? -21.25 -5.734 5.031 1 93.88 135 PRO B O 1
ATOM 2249 N N . ASN B 1 136 ? -21.328 -7.277 3.363 1 94.75 136 ASN B N 1
ATOM 2250 C CA . ASN B 1 136 ? -20.844 -8.328 4.258 1 94.75 136 ASN B CA 1
ATOM 2251 C C . ASN B 1 136 ? -19.359 -8.203 4.539 1 94.75 136 ASN B C 1
ATOM 2253 O O . ASN B 1 136 ? -18.844 -8.805 5.48 1 94.75 136 ASN B O 1
ATOM 2257 N N . ASP B 1 137 ? -18.641 -7.535 3.693 1 95.75 137 ASP B N 1
ATOM 2258 C CA . ASP B 1 137 ? -17.219 -7.27 3.928 1 95.75 137 ASP B CA 1
ATOM 2259 C C . ASP B 1 137 ? -17.031 -6.113 4.906 1 95.75 137 ASP B C 1
ATOM 2261 O O . ASP B 1 137 ? -17.266 -4.953 4.559 1 95.75 137 ASP B O 1
ATOM 2265 N N . ARG B 1 138 ? -16.641 -6.434 6.082 1 97.81 138 ARG B N 1
ATOM 2266 C CA . ARG B 1 138 ? -16.516 -5.465 7.168 1 97.81 138 ARG B CA 1
ATOM 2267 C C . ARG B 1 138 ? -15.094 -5.445 7.723 1 97.81 138 ARG B C 1
ATOM 2269 O O . ARG B 1 138 ? -14.523 -6.492 8.023 1 97.81 138 ARG B O 1
ATOM 2276 N N . LEU B 1 139 ? -14.609 -4.289 7.836 1 98.75 139 LEU B N 1
ATOM 2277 C CA . LEU B 1 139 ? -13.273 -4.102 8.398 1 98.75 139 LEU B CA 1
ATOM 2278 C C . LEU B 1 139 ? -13.312 -3.143 9.586 1 98.75 139 LEU B C 1
ATOM 2280 O O . LEU B 1 139 ? -14.023 -2.135 9.547 1 98.75 139 LEU B O 1
ATOM 2284 N N . VAL B 1 140 ? -12.617 -3.471 10.586 1 98.81 140 VAL B N 1
ATOM 2285 C CA . VAL B 1 140 ? -12.422 -2.611 11.75 1 98.81 140 VAL B CA 1
ATOM 2286 C C . VAL B 1 140 ? -10.953 -2.232 11.875 1 98.81 140 VAL B C 1
ATOM 2288 O O . VAL B 1 140 ? -10.07 -3.088 11.766 1 98.81 140 VAL B O 1
ATOM 2291 N N . TRP B 1 141 ? -10.75 -0.991 12.102 1 98.81 141 TRP B N 1
ATOM 2292 C CA . TRP B 1 141 ? -9.398 -0.439 12.219 1 98.81 141 TRP B CA 1
ATOM 2293 C C . TRP B 1 141 ? -9.242 0.347 13.516 1 98.81 141 TRP B C 1
ATOM 2295 O O . TRP B 1 141 ? -10.211 0.91 14.031 1 98.81 141 TRP B O 1
ATOM 2305 N N . LYS B 1 142 ? -8.039 0.473 13.977 1 98.62 142 LYS B N 1
ATOM 2306 C CA . LYS B 1 142 ? -7.703 1.29 15.133 1 98.62 142 LYS B CA 1
ATOM 2307 C C . LYS B 1 142 ? -6.676 2.359 14.773 1 98.62 142 LYS B C 1
ATOM 2309 O O . LYS B 1 142 ? -5.676 2.068 14.117 1 98.62 142 LYS B O 1
ATOM 2314 N N . ARG B 1 143 ? -6.973 3.555 15.211 1 97.94 143 ARG B N 1
ATOM 2315 C CA . ARG B 1 143 ? -6.051 4.656 14.953 1 97.94 143 ARG B CA 1
ATOM 2316 C 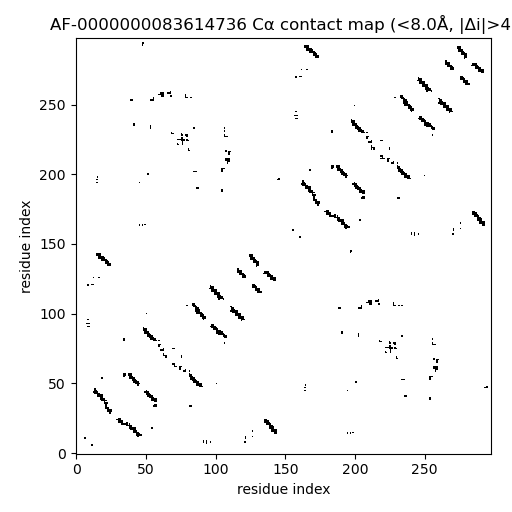C . ARG B 1 143 ? -4.68 4.375 15.555 1 97.94 143 ARG B C 1
ATOM 2318 O O . ARG B 1 143 ? -4.582 3.92 16.703 1 97.94 143 ARG B O 1
ATOM 2325 N N . VAL B 1 144 ? -3.645 4.574 14.703 1 95.94 144 VAL B N 1
ATOM 2326 C CA . VAL B 1 144 ? -2.275 4.445 15.188 1 95.94 144 VAL B CA 1
ATOM 2327 C C . VAL B 1 144 ? -1.842 5.75 15.859 1 95.94 144 VAL B C 1
ATOM 2329 O O . VAL B 1 144 ? -1.913 6.82 15.25 1 95.94 144 VAL B O 1
ATOM 2332 N N . ASN B 1 145 ? -1.692 5.82 17.109 1 81.69 145 ASN B N 1
ATOM 2333 C CA . ASN B 1 145 ? -1.251 7.016 17.812 1 81.69 145 ASN B CA 1
ATOM 2334 C C . ASN B 1 145 ? 0.263 7.027 18 1 81.69 145 ASN B C 1
ATOM 2336 O O . ASN B 1 145 ? 0.873 5.98 18.219 1 81.69 145 ASN B O 1
ATOM 2340 N N . ASN B 1 146 ? 1.028 7.73 17.172 1 62.69 146 ASN B N 1
ATOM 2341 C CA . ASN B 1 146 ? 2.465 7.84 17.406 1 62.69 146 ASN B CA 1
ATOM 2342 C C . ASN B 1 146 ? 2.775 8.172 18.875 1 62.69 146 ASN B C 1
ATOM 2344 O O . ASN B 1 146 ? 3.939 8.32 19.234 1 62.69 146 ASN B O 1
ATOM 2348 N N . PHE B 1 147 ? 1.859 8.68 19.672 1 46.19 147 PHE B N 1
ATOM 2349 C CA . PHE B 1 147 ? 2.312 9.133 20.984 1 46.19 147 PHE B CA 1
ATOM 2350 C C . PHE B 1 147 ? 2.926 7.977 21.781 1 46.19 147 PHE B C 1
ATOM 2352 O O . PHE B 1 147 ? 3.305 8.141 22.938 1 46.19 147 PHE B O 1
ATOM 2359 N N . ASP B 1 148 ? 2.824 6.789 21.297 1 37.41 148 ASP B N 1
ATOM 2360 C CA . ASP B 1 148 ? 3.482 5.891 22.234 1 37.41 148 ASP B CA 1
ATOM 2361 C C . ASP B 1 148 ? 4.977 6.195 22.328 1 37.41 148 ASP B C 1
ATOM 2363 O O . ASP B 1 148 ? 5.781 5.602 21.609 1 37.41 148 ASP B O 1
ATOM 2367 N N . ILE B 1 149 ? 5.406 7.301 21.922 1 29.72 149 ILE B N 1
ATOM 2368 C CA . ILE B 1 149 ? 6.652 7.68 22.578 1 29.72 149 ILE B CA 1
ATOM 2369 C C . ILE B 1 149 ? 6.418 7.789 24.094 1 29.72 149 ILE B C 1
ATOM 2371 O O . ILE B 1 149 ? 5.402 8.336 24.531 1 29.72 149 ILE B O 1
#

Foldseek 3Di:
DPPPPPDFLLRVVAAKWKFQAKWFADPVRDIDGQQDNPKIWMWHDHNVQKIKTKIFRPDQDDAPVNDDPDHDPVSVVSRLSGMWIFMDGWDADRVQQKIWGARCDTSPCVCHRDIWIWRWDDDPQKIWIATPVGRRTITIIGGDDVVVD/DPPPPPDFLLRVVAAKWKFQAKWFADPVRDIDGQQDNPKIWMWHDHNVQKIKTKIFRPDQDDAPVNDDPDHPPVSVVSRLSGMWIFMDGWDADRVQQKIWGARCDTSPCVCHRDIWIWRWDDDPQKIWIATPVGRRTITIIGGDDVVVD

Organism: NCBI:txid2304605

Nearest PDB structures (foldseek):
  7rzm-assembly1_A  TM=2.562E-01  e=6.690E-01  Stenotrophomonas maltophilia K279a
  4ghb-assembly1_A  TM=2.044E-01  e=2.771E-01  Bacteroides uniformis ATCC 8492
  2bsi-assembly1_B  TM=2.523E-01  e=1.447E+00  Yersinia enterocolitica
  2bho-assembly1_A-2  TM=2.852E-01  e=4.355E+00  Yersinia enterocolitica
  3s6p-assembly1_C  TM=1.938E-01  e=3.901E+00  Helicoverpa armigera stunt virus